Protein AF-A0A936XJF1-F1 (afdb_monomer_lite)

pLDDT: mean 80.7, std 14.15, range [42.16, 97.5]

Secondary structure (DSSP, 8-state):
--GGGSHHHHHHHHHHHTTS--HHHHHHHHHHHHH---HHHHHHHHHHHHHH--HHHHHHHHHHHHH---HHHHHHHHHHHHHHHHH----HHHHHHHHHHHHTT-TTTHHHHHHHTTPEEE-TTTHHHHHHHHHHTT--EEEEESSSSEEEEEEEEESSSS-EEEEEEEEEEEEEE-GGGGTSS-SEEEEEEEEE--TTT-TT----TTTTHHHHHHHIIIIIHHHHHHHHHHHHHHTT--HHHHHHTHHHHHHHHHS---HHHHHHHHHHHGGGGTT-TTHHHHHHHHHHHHHHSSS--TTHHHHHHHHHHT-

Sequence (315 aa):
MAAHKTPEIRWSATGVLANYVSPVLEEYFKGIIQSDADSIVIVNAIEGLGLNGTESSVELLMEVFKKSRDGQVRGTIIASLRSIYLRNALSEACRSKLFTFIGNSYPFFQGFWNDIKKAKPASKLNWPETAAGQLATNNLNLIFGHSDEIDFHIQIEKMNSHFIRYINVTAIYKTGNSPFSKYYTPGEFYLSENKLFDSLFDKTKQMRPDAYTAQITGLIDTTLIPKLTGRIEMWHALGTMPFSEFETNQATILQVLFGTDRDFVVAPMLTTGIDRLAGNPDKNKYIDFVIQKWENCKVESFKIKNYLAEQKINS

Foldseek 3Di:
DPPCVDVVCLLVVLLVLLLDADPVLLVVLLCCCVDPPDVSNVLSSLSSLLQNLDLVSLVSLLVSLVVDPDPSSVVSSLVSLVSSLFADPDDPVSNVVSCVSNVVVPCCPPVVVVLLVVAAEDEPVCQLVVQLVQLLVQWGWHWYDPDPFWIKTWTFDAPDSFATQKIKIKIWGPDDQDPCCVRGDDRTDMDMDMDGDDCVPCVPDRDGSSVCSVVSSCCCVVPGVVLSVLLVVLLLCLLADDVVNCVVCVQVSCCSNQVDPQLVRVLVNLLSSLVSNLNYPCSLVSLVVSVVSVVPPSRDCRCSVVSSVVSNVSD

Structure (mmCIF, N/CA/C/O backbone):
data_AF-A0A936XJF1-F1
#
_entry.id   AF-A0A936XJF1-F1
#
loop_
_atom_site.group_PDB
_atom_site.id
_atom_site.type_symbol
_atom_site.label_atom_id
_atom_site.label_alt_id
_atom_site.label_comp_id
_atom_site.label_asym_id
_atom_site.label_entity_id
_atom_site.label_seq_id
_atom_site.pdbx_PDB_ins_code
_atom_site.Cartn_x
_atom_site.Cartn_y
_atom_site.Cartn_z
_atom_site.occupancy
_atom_site.B_iso_or_equiv
_atom_site.auth_seq_id
_atom_site.auth_comp_id
_atom_site.auth_asym_id
_atom_site.auth_atom_id
_atom_site.pdbx_PDB_model_num
ATOM 1 N N . MET A 1 1 ? -28.770 37.103 -2.472 1.00 48.44 1 MET A N 1
ATOM 2 C CA . MET A 1 1 ? -27.660 36.482 -1.712 1.00 48.44 1 MET A CA 1
ATOM 3 C C . MET A 1 1 ? -26.479 36.342 -2.650 1.00 48.44 1 MET A C 1
ATOM 5 O O . MET A 1 1 ? -26.692 35.949 -3.786 1.00 48.44 1 MET A O 1
ATOM 9 N N . ALA A 1 2 ? -25.271 36.718 -2.233 1.00 49.62 2 ALA A N 1
ATOM 10 C CA . ALA A 1 2 ? -24.103 36.551 -3.092 1.00 49.62 2 ALA A CA 1
ATOM 11 C C . ALA A 1 2 ? -23.839 35.051 -3.329 1.00 49.62 2 ALA A C 1
ATOM 13 O O . ALA A 1 2 ? -23.865 34.280 -2.372 1.00 49.62 2 ALA A O 1
ATOM 14 N N . ALA A 1 3 ? -23.611 34.640 -4.581 1.00 49.09 3 ALA A N 1
ATOM 15 C CA . ALA A 1 3 ? -23.543 33.229 -4.991 1.00 49.09 3 ALA A CA 1
ATOM 16 C C . ALA A 1 3 ? -22.481 32.400 -4.233 1.00 49.09 3 ALA A C 1
ATOM 18 O O . ALA A 1 3 ? -22.652 31.201 -4.037 1.00 49.09 3 ALA A O 1
ATOM 19 N N . HIS A 1 4 ? -21.431 33.043 -3.712 1.00 55.28 4 HIS A N 1
ATOM 20 C CA . HIS A 1 4 ? -20.403 32.412 -2.875 1.00 55.28 4 HIS A CA 1
ATOM 21 C C . HIS A 1 4 ? -20.886 32.004 -1.468 1.00 55.28 4 HIS A C 1
ATOM 23 O O . HIS A 1 4 ? -20.125 31.402 -0.717 1.00 55.28 4 HIS A O 1
ATOM 29 N N . LYS A 1 5 ? -22.119 32.350 -1.071 1.00 58.44 5 LYS A N 1
ATOM 30 C CA . LYS A 1 5 ? -22.705 31.946 0.220 1.00 58.44 5 LYS A CA 1
ATOM 31 C C . LYS A 1 5 ? -23.462 30.616 0.160 1.00 58.44 5 LYS A C 1
ATOM 33 O O . LYS A 1 5 ? -23.836 30.110 1.212 1.00 58.44 5 LYS A O 1
ATOM 38 N N . THR A 1 6 ? -23.676 30.062 -1.032 1.00 74.06 6 THR A N 1
ATOM 39 C CA . THR A 1 6 ? -24.347 28.767 -1.223 1.00 74.06 6 THR A CA 1
ATOM 40 C C . THR A 1 6 ? -23.347 27.639 -0.934 1.00 74.06 6 THR A C 1
ATOM 42 O O . THR A 1 6 ? -22.301 27.617 -1.594 1.00 74.06 6 THR A O 1
ATOM 45 N N . PRO A 1 7 ? -23.606 26.746 0.042 1.00 76.94 7 PRO A N 1
ATOM 46 C CA . PRO A 1 7 ? -22.669 25.692 0.448 1.00 76.94 7 PRO A CA 1
ATOM 47 C C . PRO A 1 7 ? -22.126 24.873 -0.727 1.00 76.94 7 PRO A C 1
ATOM 49 O O . PRO A 1 7 ? -20.921 24.685 -0.841 1.00 76.94 7 PRO A O 1
ATOM 52 N N . GLU A 1 8 ? -22.978 24.519 -1.684 1.00 81.31 8 GLU A N 1
ATOM 53 C CA . GLU A 1 8 ? -22.653 23.679 -2.840 1.00 81.31 8 GLU A CA 1
ATOM 54 C C . GLU A 1 8 ? -21.633 24.338 -3.780 1.00 81.31 8 GLU A C 1
ATOM 56 O O . GLU A 1 8 ? -20.738 23.674 -4.314 1.00 81.31 8 GLU A O 1
ATOM 61 N N . ILE A 1 9 ? -21.734 25.662 -3.957 1.00 83.75 9 ILE A N 1
ATOM 62 C CA . ILE A 1 9 ? -20.767 26.437 -4.744 1.00 83.75 9 ILE A CA 1
ATOM 63 C C . ILE A 1 9 ? -19.431 26.485 -4.005 1.00 83.75 9 ILE A C 1
ATOM 65 O O . ILE A 1 9 ? -18.387 26.338 -4.640 1.00 83.75 9 ILE A O 1
ATOM 69 N N . ARG A 1 10 ? -19.441 26.635 -2.672 1.00 85.44 10 ARG A N 1
ATOM 70 C CA . ARG A 1 10 ? -18.203 26.616 -1.882 1.00 85.44 10 ARG A CA 1
ATOM 71 C C . ARG A 1 10 ? -17.540 25.246 -1.917 1.00 85.44 10 ARG A C 1
ATOM 73 O O . ARG A 1 10 ? -16.335 25.203 -2.144 1.00 85.44 10 ARG A O 1
ATOM 80 N N . TRP A 1 11 ? -18.303 24.160 -1.763 1.00 88.06 11 TRP A N 1
ATOM 81 C CA . TRP A 1 11 ? -17.809 22.780 -1.860 1.00 88.06 11 TRP A CA 1
ATOM 82 C C . TRP A 1 11 ? -17.145 22.537 -3.207 1.00 88.06 11 TRP A C 1
ATOM 84 O O . TRP A 1 11 ? -15.999 22.102 -3.265 1.00 88.06 11 TRP A O 1
ATOM 94 N N . SER A 1 12 ? -17.844 22.886 -4.289 1.00 84.56 12 SER A N 1
ATOM 95 C CA . SER A 1 12 ? -17.352 22.675 -5.650 1.00 84.56 12 SER A CA 1
ATOM 96 C C . SER A 1 12 ? -16.110 23.517 -5.929 1.00 84.56 12 SER A C 1
ATOM 98 O O . SER A 1 12 ? -15.119 23.001 -6.439 1.00 84.56 12 SER A O 1
ATOM 100 N N . ALA A 1 13 ? -16.126 24.800 -5.559 1.00 87.25 13 ALA A N 1
ATOM 101 C CA . ALA A 1 13 ? -14.994 25.692 -5.775 1.00 87.25 13 ALA A CA 1
ATOM 102 C C . ALA A 1 13 ? -13.755 25.235 -4.992 1.00 87.25 13 ALA A C 1
ATOM 104 O O . ALA A 1 13 ? -12.686 25.100 -5.583 1.00 87.25 13 ALA A O 1
ATOM 105 N N . THR A 1 14 ? -13.888 24.934 -3.695 1.00 88.81 14 THR A N 1
ATOM 106 C CA . THR A 1 14 ? -12.752 24.415 -2.911 1.00 88.81 14 THR A CA 1
ATOM 107 C C . THR A 1 14 ? -12.272 23.064 -3.410 1.00 88.81 14 THR A C 1
ATOM 109 O O . THR A 1 14 ? -11.066 22.875 -3.508 1.00 88.81 14 THR A O 1
ATOM 112 N N . GLY A 1 15 ? -13.181 22.157 -3.773 1.00 85.31 15 GLY A N 1
ATOM 113 C CA . GLY A 1 15 ? -12.820 20.846 -4.308 1.00 85.31 15 GLY A CA 1
ATOM 114 C C . GLY A 1 15 ? -12.046 20.945 -5.621 1.00 85.31 15 GLY A C 1
ATOM 115 O O . GLY A 1 15 ? -11.064 20.237 -5.809 1.00 85.31 15 GLY A O 1
ATOM 116 N N . VAL A 1 16 ? -12.421 21.867 -6.516 1.00 84.31 16 VAL A N 1
ATOM 117 C CA . VAL A 1 16 ? -11.661 22.123 -7.749 1.00 84.31 16 VAL A CA 1
ATOM 118 C C . VAL A 1 16 ? -10.285 22.699 -7.425 1.00 84.31 16 VAL A C 1
ATOM 120 O O . VAL A 1 16 ? -9.289 22.190 -7.939 1.00 84.31 16 VAL A O 1
ATOM 123 N N . LEU A 1 17 ? -10.221 23.721 -6.564 1.00 87.88 17 LEU A N 1
ATOM 124 C CA . LEU A 1 17 ? -8.968 24.379 -6.187 1.00 87.88 17 LEU A CA 1
ATOM 125 C C . LEU A 1 17 ? -7.992 23.425 -5.487 1.00 87.88 17 LEU A C 1
ATOM 127 O O . LEU A 1 17 ? -6.789 23.541 -5.702 1.00 87.88 17 LEU A O 1
ATOM 131 N N . ALA A 1 18 ? -8.490 22.473 -4.695 1.00 85.62 18 ALA A N 1
ATOM 132 C CA . ALA A 1 18 ? -7.682 21.491 -3.971 1.00 85.62 18 ALA A CA 1
ATOM 133 C C . ALA A 1 18 ? -6.839 20.579 -4.882 1.00 85.62 18 ALA A C 1
ATOM 135 O O . ALA A 1 18 ? -5.919 19.928 -4.400 1.00 85.62 18 ALA A O 1
ATOM 136 N N . ASN A 1 19 ? -7.108 20.560 -6.193 1.00 79.56 19 ASN A N 1
ATOM 137 C CA . ASN A 1 19 ? -6.335 19.795 -7.176 1.00 79.56 19 ASN A CA 1
ATOM 138 C C . ASN A 1 19 ? -5.113 20.548 -7.732 1.00 79.56 19 ASN A C 1
ATOM 140 O O . ASN A 1 19 ? -4.463 20.045 -8.647 1.00 79.56 19 ASN A O 1
ATOM 144 N N . TYR A 1 20 ? -4.814 21.750 -7.234 1.00 77.88 20 TYR A N 1
ATOM 145 C CA . TYR A 1 20 ? -3.723 22.581 -7.739 1.00 77.88 20 TYR A CA 1
ATOM 146 C C . TYR A 1 20 ? -2.704 22.906 -6.649 1.00 77.88 20 TYR A C 1
ATOM 148 O O . TYR A 1 20 ? -3.067 23.294 -5.539 1.00 77.88 20 TYR A O 1
ATOM 156 N N . VAL A 1 21 ? -1.422 22.831 -7.011 1.00 76.12 21 VAL A N 1
ATOM 157 C CA . VAL A 1 21 ? -0.311 23.258 -6.155 1.00 76.12 21 VAL A CA 1
ATOM 158 C C . VAL A 1 21 ? -0.027 24.737 -6.373 1.00 76.12 21 VAL A C 1
ATOM 160 O O . VAL A 1 21 ? 0.291 25.164 -7.484 1.00 76.12 21 VAL A O 1
ATOM 163 N N . SER A 1 22 ? -0.137 25.541 -5.317 1.00 77.69 22 SER A N 1
ATOM 164 C CA . SER A 1 22 ? 0.184 26.971 -5.372 1.00 77.69 22 SER A CA 1
ATOM 165 C C . SER A 1 22 ? 0.383 27.553 -3.970 1.00 77.69 22 SER A C 1
ATOM 167 O O . SER A 1 22 ? -0.479 27.342 -3.113 1.00 77.69 22 SER A O 1
ATOM 169 N N . PRO A 1 23 ? 1.432 28.370 -3.737 1.00 80.25 23 PRO A N 1
ATOM 170 C CA . PRO A 1 23 ? 1.618 29.080 -2.468 1.00 80.25 23 PRO A CA 1
ATOM 171 C C . PRO A 1 23 ? 0.434 29.986 -2.101 1.00 80.25 23 PRO A C 1
ATOM 173 O O . PRO A 1 23 ? 0.094 30.131 -0.932 1.00 80.25 23 PRO A O 1
ATOM 176 N N . VAL A 1 24 ? -0.236 30.570 -3.102 1.00 87.31 24 VAL A N 1
ATOM 177 C CA . VAL A 1 24 ? -1.425 31.411 -2.883 1.00 87.31 24 VAL A CA 1
ATOM 178 C C . VAL A 1 24 ? -2.605 30.564 -2.405 1.00 87.31 24 VAL A C 1
ATOM 180 O O . VAL A 1 24 ? -3.349 30.976 -1.516 1.00 87.31 24 VAL A O 1
ATOM 183 N N . LEU A 1 25 ? -2.764 29.367 -2.977 1.00 89.12 25 LEU A N 1
ATOM 184 C CA . LEU A 1 25 ? -3.797 28.427 -2.549 1.00 89.12 25 LEU A CA 1
ATOM 185 C C . LEU A 1 25 ? -3.488 27.831 -1.178 1.00 89.12 25 LEU A C 1
ATOM 187 O O . LEU A 1 25 ? -4.413 27.575 -0.418 1.00 89.12 25 LEU A O 1
ATOM 191 N N . GLU A 1 26 ? -2.212 27.665 -0.828 1.00 89.62 26 GLU A N 1
ATOM 192 C CA . GLU A 1 26 ? -1.817 27.218 0.505 1.00 89.62 26 GLU A CA 1
ATOM 193 C C . GLU A 1 26 ? -2.365 28.146 1.590 1.00 89.62 26 GLU A C 1
ATOM 195 O O . GLU A 1 26 ? -3.115 27.697 2.453 1.00 89.62 26 GLU A O 1
ATOM 200 N N . GLU A 1 27 ? -2.071 29.444 1.511 1.00 91.50 27 GLU A N 1
ATOM 201 C CA . GLU A 1 27 ? -2.568 30.425 2.484 1.00 91.50 27 GLU A CA 1
ATOM 202 C C . GLU A 1 27 ? -4.100 30.508 2.495 1.00 91.50 27 GLU A C 1
ATOM 204 O O . GLU A 1 27 ? -4.719 30.589 3.559 1.00 91.50 27 GLU A O 1
ATOM 209 N N . TYR A 1 28 ? -4.730 30.398 1.323 1.00 93.00 28 TYR A N 1
ATOM 210 C CA . TYR A 1 28 ? -6.185 30.312 1.215 1.00 93.00 28 TYR A CA 1
ATOM 211 C C . TYR A 1 28 ? -6.754 29.102 1.976 1.00 93.00 28 TYR A C 1
ATOM 213 O O . TYR A 1 28 ? -7.679 29.256 2.778 1.00 93.00 28 TYR A O 1
ATOM 221 N N . PHE A 1 29 ? -6.183 27.909 1.791 1.00 95.38 29 PHE A N 1
ATOM 222 C CA . PHE A 1 29 ? -6.628 26.702 2.488 1.00 95.38 29 PHE A CA 1
ATOM 223 C C . PHE A 1 29 ? -6.360 26.761 3.994 1.00 95.38 29 PHE A C 1
ATOM 225 O O . PHE A 1 29 ? -7.218 26.335 4.771 1.00 95.38 29 PHE A O 1
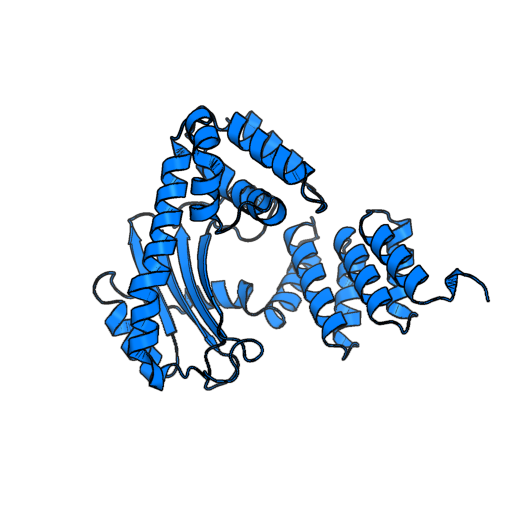ATOM 232 N N . LYS A 1 30 ? -5.228 27.336 4.430 1.00 94.38 30 LYS A N 1
ATOM 233 C CA . LYS A 1 30 ? -4.962 27.585 5.860 1.00 94.38 30 LYS A CA 1
ATOM 234 C C . LYS A 1 30 ? -6.072 28.437 6.476 1.00 94.38 30 LYS A C 1
ATOM 236 O O . LYS A 1 30 ? -6.611 28.073 7.522 1.00 94.38 30 LYS A O 1
ATOM 241 N N . GLY A 1 31 ? -6.461 29.512 5.787 1.00 92.56 31 GLY A N 1
ATOM 242 C CA . GLY A 1 31 ? -7.562 30.379 6.204 1.00 92.56 31 GLY A CA 1
ATOM 243 C C . GLY A 1 31 ? -8.894 29.634 6.318 1.00 92.56 31 GLY A C 1
ATOM 244 O O . GLY A 1 31 ? -9.592 29.782 7.322 1.00 92.56 31 GLY A O 1
ATOM 245 N N . ILE A 1 32 ? -9.228 28.786 5.341 1.00 94.31 32 ILE A N 1
ATOM 246 C CA . ILE A 1 32 ? -10.456 27.975 5.373 1.00 94.31 32 ILE A CA 1
ATOM 247 C C . ILE A 1 32 ? -10.488 27.053 6.586 1.00 94.31 32 ILE A C 1
ATOM 249 O O . ILE A 1 32 ? -11.468 27.052 7.323 1.00 94.31 32 ILE A O 1
ATOM 253 N N . ILE A 1 33 ? -9.421 26.290 6.820 1.00 93.88 33 ILE A N 1
ATOM 254 C CA . ILE A 1 33 ? -9.390 25.290 7.897 1.00 93.88 33 ILE A CA 1
ATOM 255 C C . ILE A 1 33 ? -9.563 25.941 9.276 1.00 93.88 33 ILE A C 1
ATOM 257 O O . ILE A 1 33 ? -10.104 25.323 10.191 1.00 93.88 33 ILE A O 1
ATOM 261 N N . GLN A 1 34 ? -9.107 27.184 9.432 1.00 90.12 34 GLN A N 1
ATOM 262 C CA . GLN A 1 34 ? -9.194 27.920 10.691 1.00 90.12 34 GLN A CA 1
ATOM 263 C C . GLN A 1 34 ? -10.533 28.641 10.902 1.00 90.12 34 GLN A C 1
ATOM 265 O O . GLN A 1 34 ? -10.864 28.935 12.051 1.00 90.12 34 GLN A O 1
ATOM 270 N N . SER A 1 35 ? -11.274 28.966 9.836 1.00 89.31 35 SER A N 1
ATOM 271 C CA . SER A 1 35 ? -12.411 29.901 9.910 1.00 89.31 35 SER A CA 1
ATOM 272 C C . SER A 1 35 ? -13.736 29.383 9.351 1.00 89.31 35 SER A C 1
ATOM 274 O O . SER A 1 35 ? -14.784 29.911 9.731 1.00 89.31 35 SER A O 1
ATOM 276 N N . ASP A 1 36 ? -13.726 28.376 8.475 1.00 89.75 36 ASP A N 1
ATOM 277 C CA . ASP A 1 36 ? -14.959 27.791 7.952 1.00 89.75 36 ASP A CA 1
ATOM 278 C C . ASP A 1 36 ? -15.576 26.839 8.995 1.00 89.75 36 ASP A C 1
ATOM 280 O O . ASP A 1 36 ? -14.883 26.241 9.818 1.00 89.75 36 ASP A O 1
ATOM 284 N N . ALA A 1 37 ? -16.902 26.731 8.985 1.00 86.94 37 ALA A N 1
ATOM 285 C CA . ALA A 1 37 ? -17.669 25.845 9.861 1.00 86.94 37 ALA A CA 1
ATOM 286 C C . ALA A 1 37 ? -18.174 24.593 9.126 1.00 86.94 37 ALA A C 1
ATOM 288 O O . ALA A 1 37 ? -18.666 23.658 9.758 1.00 86.94 37 ALA A O 1
ATOM 289 N N . ASP A 1 38 ? -18.090 24.583 7.796 1.00 88.88 38 ASP A N 1
ATOM 290 C CA . ASP A 1 38 ? -18.553 23.500 6.944 1.00 88.88 38 ASP A CA 1
ATOM 291 C C . ASP A 1 38 ? -17.458 22.442 6.778 1.00 88.88 38 ASP A C 1
ATOM 293 O O . ASP A 1 38 ? -16.398 22.690 6.195 1.00 88.88 38 ASP A O 1
ATOM 297 N N . SER A 1 39 ? -17.729 21.239 7.282 1.00 86.19 39 SER A N 1
ATOM 298 C CA . SER A 1 39 ? -16.767 20.141 7.281 1.00 86.19 39 SER A CA 1
ATOM 299 C C . SER A 1 39 ? -16.343 19.710 5.877 1.00 86.19 39 SER A C 1
ATOM 301 O O . SER A 1 39 ? -15.196 19.302 5.715 1.00 86.19 39 SER A O 1
ATOM 303 N N . ILE A 1 40 ? -17.193 19.846 4.852 1.00 88.06 40 ILE A N 1
ATOM 304 C CA . ILE A 1 40 ? -16.844 19.486 3.469 1.00 88.06 40 ILE A CA 1
ATOM 305 C C . ILE A 1 40 ? -15.831 20.484 2.906 1.00 88.06 40 ILE A C 1
ATOM 307 O O . ILE A 1 40 ? -14.828 20.084 2.317 1.00 88.06 40 ILE A O 1
ATOM 311 N N . VAL A 1 41 ? -16.048 21.783 3.134 1.00 91.62 41 VAL A N 1
ATOM 312 C CA . VAL A 1 41 ? -15.103 22.833 2.708 1.00 91.62 41 VAL A CA 1
ATOM 313 C C . VAL A 1 41 ? -13.753 22.654 3.411 1.00 91.62 41 VAL A C 1
ATOM 315 O O . VAL A 1 41 ? -12.702 22.736 2.772 1.00 91.62 41 VAL A O 1
ATOM 318 N N . ILE A 1 42 ? -13.779 22.356 4.715 1.00 93.44 42 ILE A N 1
ATOM 319 C CA . ILE A 1 42 ? -12.576 22.092 5.517 1.00 93.44 42 ILE A CA 1
ATOM 320 C C . ILE A 1 42 ? -11.833 20.854 4.998 1.00 93.44 42 ILE A C 1
ATOM 322 O O . ILE A 1 42 ? -10.614 20.902 4.845 1.00 93.44 42 ILE A O 1
ATOM 326 N N . VAL A 1 43 ? -12.545 19.762 4.699 1.00 91.31 43 VAL A N 1
ATOM 327 C CA . VAL A 1 43 ? -11.967 18.526 4.140 1.00 91.31 43 VAL A CA 1
ATOM 328 C C . VAL A 1 43 ? -11.279 18.801 2.805 1.00 91.31 43 VAL A C 1
ATOM 330 O O . VAL A 1 43 ? -10.107 18.458 2.662 1.00 91.31 43 VAL A O 1
ATOM 333 N N . ASN A 1 44 ? -11.932 19.510 1.883 1.00 92.12 44 ASN A N 1
ATOM 334 C CA . ASN A 1 44 ? -11.325 19.875 0.599 1.00 92.12 44 ASN A CA 1
ATOM 335 C C . ASN A 1 44 ? -10.064 20.737 0.788 1.00 92.12 44 ASN A C 1
ATOM 337 O O . ASN A 1 44 ? -9.051 20.530 0.123 1.00 92.12 44 ASN A O 1
ATOM 341 N N . ALA A 1 45 ? -10.083 21.687 1.727 1.00 94.06 45 ALA A N 1
ATOM 342 C CA . ALA A 1 45 ? -8.904 22.495 2.036 1.00 94.06 45 ALA A CA 1
ATOM 343 C C . ALA A 1 45 ? -7.760 21.667 2.652 1.00 94.06 45 ALA A C 1
ATOM 345 O O . ALA A 1 45 ? -6.593 21.909 2.346 1.00 94.06 45 ALA A O 1
ATOM 346 N N . ILE A 1 46 ? -8.068 20.660 3.477 1.00 94.88 46 ILE A N 1
ATOM 347 C CA . ILE A 1 46 ? -7.081 19.706 4.014 1.00 94.88 46 ILE A CA 1
ATOM 348 C C . ILE A 1 46 ? -6.468 18.854 2.902 1.00 94.88 46 ILE A C 1
ATOM 350 O O . ILE A 1 46 ? -5.274 18.552 2.955 1.00 94.88 46 ILE A O 1
ATOM 354 N N . GLU A 1 47 ? -7.255 18.451 1.909 1.00 88.56 47 GLU A N 1
ATOM 355 C CA . GLU A 1 47 ? -6.750 17.747 0.728 1.00 88.56 47 GLU A CA 1
ATOM 356 C C . GLU A 1 47 ? -5.828 18.655 -0.095 1.00 88.56 47 GLU A C 1
ATOM 358 O O . GLU A 1 47 ? -4.727 18.232 -0.446 1.00 88.56 47 GLU A O 1
ATOM 363 N N . GLY A 1 48 ? -6.207 19.923 -0.291 1.00 88.44 48 GLY A N 1
ATOM 364 C CA . GLY A 1 48 ? -5.383 20.929 -0.967 1.00 88.44 48 GLY A CA 1
ATOM 365 C C . GLY A 1 48 ? -4.061 21.232 -0.248 1.00 88.44 48 GLY A C 1
ATOM 366 O O . GLY A 1 48 ? -3.001 21.243 -0.874 1.00 88.44 48 GLY A O 1
ATOM 367 N N . LEU A 1 49 ? -4.073 21.398 1.082 1.00 90.31 49 LEU A N 1
ATOM 368 C CA . LEU A 1 49 ? -2.835 21.486 1.878 1.00 90.31 49 LEU A CA 1
ATOM 369 C C . LEU A 1 49 ? -2.031 20.191 1.831 1.00 90.31 49 LEU A C 1
ATOM 371 O O . LEU A 1 49 ? -0.802 20.220 1.771 1.00 90.31 49 LEU A O 1
ATOM 375 N N . GLY A 1 50 ? -2.730 19.057 1.849 1.00 86.25 50 GLY A N 1
ATOM 376 C CA . GLY A 1 50 ? -2.162 17.746 1.594 1.00 86.25 50 GLY A CA 1
ATOM 377 C C . GLY A 1 50 ? -1.366 17.747 0.298 1.00 86.25 50 GLY A C 1
ATOM 378 O O . GLY A 1 50 ? -0.232 17.282 0.292 1.00 86.25 50 GLY A O 1
ATOM 379 N N . LEU A 1 51 ? -1.938 18.265 -0.785 1.00 79.06 51 LEU A N 1
ATOM 380 C CA . LEU A 1 51 ? -1.309 18.329 -2.099 1.00 79.06 51 LEU A CA 1
ATOM 381 C C . LEU A 1 51 ? -0.076 19.247 -2.112 1.00 79.06 51 LEU A C 1
ATOM 383 O O . LEU A 1 51 ? 0.982 18.805 -2.547 1.00 79.06 51 LEU A O 1
ATOM 387 N N . ASN A 1 52 ? -0.168 20.459 -1.553 1.00 81.00 52 ASN A N 1
ATOM 388 C CA . ASN A 1 52 ? 0.985 21.367 -1.432 1.00 81.00 52 ASN A CA 1
ATOM 389 C C . ASN A 1 52 ? 2.129 20.746 -0.607 1.00 81.00 52 ASN A C 1
ATOM 391 O O . ASN A 1 52 ? 3.303 20.836 -0.970 1.00 81.00 52 ASN A O 1
ATOM 395 N N . GLY A 1 53 ? 1.786 20.115 0.520 1.00 77.06 53 GLY A N 1
ATOM 396 C CA . GLY A 1 53 ? 2.687 19.298 1.333 1.00 77.06 53 GLY A CA 1
ATOM 397 C C . GLY A 1 53 ? 3.925 20.007 1.889 1.00 77.06 53 GLY A C 1
ATOM 398 O O . GLY A 1 53 ? 4.953 19.375 2.142 1.00 77.06 53 GLY A O 1
ATOM 399 N N . THR A 1 54 ? 3.853 21.319 2.089 1.00 85.94 54 THR A N 1
ATOM 400 C CA . THR A 1 54 ? 4.922 22.083 2.741 1.00 85.94 54 THR A CA 1
ATOM 401 C C . THR A 1 54 ? 5.055 21.701 4.217 1.00 85.94 54 THR A C 1
ATOM 403 O O . THR A 1 54 ? 4.114 21.196 4.834 1.00 85.94 54 THR A O 1
ATOM 406 N N . GLU A 1 55 ? 6.208 21.982 4.831 1.00 89.38 55 GLU A N 1
ATOM 407 C CA . GLU A 1 55 ? 6.374 21.775 6.279 1.00 89.38 55 GLU A CA 1
ATOM 408 C C . GLU A 1 55 ? 5.364 22.599 7.089 1.00 89.38 55 GLU A C 1
ATOM 410 O O . GLU A 1 55 ? 4.820 22.113 8.077 1.00 89.38 55 GLU A O 1
ATOM 415 N N . SER A 1 56 ? 5.033 23.804 6.615 1.00 89.12 56 SER A N 1
ATOM 416 C CA . SER A 1 56 ? 3.988 24.638 7.215 1.00 89.12 56 SER A CA 1
ATOM 417 C C . SER A 1 56 ? 2.610 23.967 7.152 1.00 89.12 56 SER A C 1
ATOM 419 O O . SER A 1 56 ? 1.867 23.988 8.135 1.00 89.12 56 SER A O 1
ATOM 421 N N . SER A 1 57 ? 2.284 23.310 6.032 1.00 90.19 57 SER A N 1
ATOM 422 C CA . SER A 1 57 ? 1.058 22.513 5.904 1.00 90.19 57 SER A CA 1
ATOM 423 C C . SER A 1 57 ? 1.046 21.352 6.899 1.00 90.19 57 SER A C 1
ATOM 425 O O . SER A 1 57 ? 0.035 21.121 7.558 1.00 90.19 57 SER A O 1
ATOM 427 N N . VAL A 1 58 ? 2.172 20.650 7.067 1.00 91.12 58 VAL A N 1
ATOM 428 C CA . VAL A 1 58 ? 2.304 19.556 8.045 1.00 91.12 58 VAL A CA 1
ATOM 429 C C . VAL A 1 58 ? 2.028 20.043 9.467 1.00 91.12 58 VAL A C 1
ATOM 431 O O . VAL A 1 58 ? 1.224 19.435 10.178 1.00 91.12 58 VAL A O 1
ATOM 434 N N . GLU A 1 59 ? 2.664 21.139 9.879 1.00 92.31 59 GLU A N 1
ATOM 435 C CA . GLU A 1 59 ? 2.516 21.684 11.231 1.00 92.31 59 GLU A CA 1
ATOM 436 C C . GLU A 1 59 ? 1.072 22.099 11.524 1.00 92.31 59 GLU A C 1
ATOM 438 O O . GLU A 1 59 ? 0.515 21.686 12.549 1.00 92.31 59 GLU A O 1
ATOM 443 N N . LEU A 1 60 ? 0.431 22.818 10.594 1.00 94.25 60 LEU A N 1
ATOM 444 C CA . LEU A 1 60 ? -0.967 23.215 10.743 1.00 94.25 60 LEU A CA 1
ATOM 445 C C . LEU A 1 60 ? -1.893 21.997 10.826 1.00 94.25 60 LEU A C 1
ATOM 447 O O . LEU A 1 60 ? -2.736 21.920 11.717 1.00 94.25 60 LEU A O 1
ATOM 451 N N . LEU A 1 61 ? -1.742 21.025 9.923 1.00 94.06 61 LEU A N 1
ATOM 452 C CA . LEU A 1 61 ? -2.584 19.828 9.907 1.00 94.06 61 LEU A CA 1
ATOM 453 C C . LEU A 1 61 ? -2.454 19.029 11.218 1.00 94.06 61 LEU A C 1
ATOM 455 O O . LEU A 1 61 ? -3.461 18.592 11.782 1.00 94.06 61 LEU A O 1
ATOM 459 N N . MET A 1 62 ? -1.239 18.896 11.760 1.00 93.00 62 MET A N 1
ATOM 460 C CA . MET A 1 62 ? -1.008 18.259 13.063 1.00 93.00 62 MET A CA 1
ATOM 461 C C . MET A 1 62 ? -1.676 19.022 14.218 1.00 93.00 62 MET A C 1
ATOM 463 O O . MET A 1 62 ? -2.199 18.400 15.148 1.00 93.00 62 MET A O 1
ATOM 467 N N . GLU A 1 63 ? -1.671 20.355 14.183 1.00 93.81 63 GLU A N 1
ATOM 468 C CA . GLU A 1 63 ? -2.359 21.194 15.167 1.00 93.81 63 GLU A CA 1
ATOM 469 C C . GLU A 1 63 ? -3.885 21.033 15.083 1.00 93.81 63 GLU A C 1
ATOM 471 O O . GLU A 1 63 ? -4.547 20.790 16.098 1.00 93.81 63 GLU A O 1
ATOM 476 N N . VAL A 1 64 ? -4.441 21.102 13.872 1.00 92.62 64 VAL A N 1
ATOM 477 C CA . VAL A 1 64 ? -5.882 20.978 13.611 1.00 92.62 64 VAL A CA 1
ATOM 478 C C . VAL A 1 64 ? -6.391 19.608 14.048 1.00 92.62 64 VAL A C 1
ATOM 480 O O . VAL A 1 64 ? -7.431 19.518 14.700 1.00 92.62 64 VAL A O 1
ATOM 483 N N . PHE A 1 65 ? -5.638 18.537 13.796 1.00 91.12 65 PHE A N 1
ATOM 484 C CA . PHE A 1 65 ? -6.001 17.196 14.256 1.00 91.12 65 PHE A CA 1
ATOM 485 C C . PHE A 1 65 ? -6.098 17.092 15.783 1.00 91.12 65 PHE A C 1
ATOM 487 O O . PHE A 1 65 ? -6.949 16.366 16.295 1.00 91.12 65 PHE A O 1
ATOM 494 N N . LYS A 1 66 ? -5.260 17.808 16.543 1.00 88.62 66 LYS A N 1
ATOM 495 C CA . LYS A 1 66 ? -5.336 17.805 18.017 1.00 88.62 66 LYS A CA 1
ATOM 496 C C . LYS A 1 66 ? -6.584 18.527 18.533 1.00 88.62 66 LYS A C 1
ATOM 498 O O . LYS A 1 66 ? -7.100 18.155 19.583 1.00 88.62 66 LYS A O 1
ATOM 503 N N . LYS A 1 67 ? -7.057 19.543 17.806 1.00 91.12 67 LYS A N 1
ATOM 504 C CA . LYS A 1 67 ? -8.206 20.381 18.188 1.00 91.12 67 LYS A CA 1
ATOM 505 C C . LYS A 1 67 ? -9.544 19.820 17.700 1.00 91.12 67 LYS A C 1
ATOM 507 O O . LYS A 1 67 ? -10.550 19.945 18.394 1.00 91.12 67 LYS A O 1
ATOM 512 N N . SER A 1 68 ? -9.562 19.198 16.523 1.00 86.00 68 SER A N 1
ATOM 513 C CA . SER A 1 68 ? -10.786 18.693 15.904 1.00 86.00 68 SER A CA 1
ATOM 514 C C . SER A 1 68 ? -11.285 17.417 16.582 1.00 86.00 68 SER A C 1
ATOM 516 O O . SER A 1 68 ? -10.516 16.493 16.860 1.00 86.00 68 SER A O 1
ATOM 518 N N . ARG A 1 69 ? -12.601 17.346 16.804 1.00 85.31 69 ARG A N 1
ATOM 519 C CA . ARG A 1 69 ? -13.318 16.132 17.235 1.00 85.31 69 ARG A CA 1
ATOM 520 C C . ARG A 1 69 ? -14.106 15.475 16.100 1.00 85.31 69 ARG A C 1
ATOM 522 O O . ARG A 1 69 ? -14.673 14.408 16.305 1.00 85.31 69 ARG A O 1
ATOM 529 N N . ASP A 1 70 ? -14.127 16.092 14.922 1.00 81.44 70 ASP A N 1
ATOM 530 C CA . ASP A 1 70 ? -14.823 15.573 13.750 1.00 81.44 70 ASP A CA 1
ATOM 531 C C . ASP A 1 70 ? -14.024 14.409 13.140 1.00 81.44 70 ASP A C 1
ATOM 533 O O . ASP A 1 70 ? -12.851 14.551 12.781 1.00 81.44 70 ASP A O 1
ATOM 537 N N . GLY A 1 71 ? -14.652 13.234 13.052 1.00 72.56 71 GLY A N 1
ATOM 538 C CA . GLY A 1 71 ? -14.009 12.017 12.559 1.00 72.56 71 GLY A CA 1
ATOM 539 C C . GLY A 1 71 ? -13.607 12.080 11.084 1.00 72.56 71 GLY A C 1
ATOM 540 O O . GLY A 1 71 ? -12.555 11.548 10.727 1.00 72.56 71 GLY A O 1
ATOM 541 N N . GLN A 1 72 ? -14.390 12.757 10.241 1.00 77.00 72 GLN A N 1
ATOM 542 C CA . GLN A 1 72 ? -14.109 12.908 8.813 1.00 77.00 72 GLN A CA 1
ATOM 543 C C . GLN A 1 72 ? -12.920 13.846 8.599 1.00 77.00 72 GLN A C 1
ATOM 545 O O . GLN A 1 72 ? -11.979 13.503 7.879 1.00 77.00 72 GLN A O 1
ATOM 550 N N . VAL A 1 73 ? -12.910 14.987 9.292 1.00 84.25 73 VAL A N 1
ATOM 551 C CA . VAL A 1 73 ? -11.786 15.936 9.274 1.00 84.25 73 VAL A CA 1
ATOM 552 C C . VAL A 1 73 ? -10.509 15.248 9.754 1.00 84.25 73 VAL A C 1
ATOM 554 O O . VAL A 1 73 ? -9.487 15.279 9.072 1.00 84.25 73 VAL A O 1
ATOM 557 N N . ARG A 1 74 ? -10.564 14.555 10.898 1.00 85.31 74 ARG A N 1
ATOM 558 C CA . ARG A 1 74 ? -9.410 13.828 11.449 1.00 85.31 74 ARG A CA 1
ATOM 559 C C . ARG A 1 74 ? -8.906 12.738 10.501 1.00 85.31 74 ARG A C 1
ATOM 561 O O . ARG A 1 74 ? -7.697 12.628 10.314 1.00 85.31 74 ARG A O 1
ATOM 568 N N . GLY A 1 75 ? -9.805 11.955 9.904 1.00 72.12 75 GLY A N 1
ATOM 569 C CA . GLY A 1 75 ? -9.453 10.915 8.934 1.00 72.12 75 GLY A CA 1
ATOM 570 C C . GLY A 1 75 ? -8.762 11.486 7.695 1.00 72.12 75 GLY A C 1
ATOM 571 O O . GLY A 1 75 ? -7.712 10.983 7.292 1.00 72.12 75 GLY A O 1
ATOM 572 N N . THR A 1 76 ? -9.293 12.587 7.160 1.00 81.88 76 THR A N 1
ATOM 573 C CA . THR A 1 76 ? -8.719 13.295 6.005 1.00 81.88 76 THR A CA 1
ATOM 574 C C . THR A 1 76 ? -7.338 13.855 6.337 1.00 81.88 76 THR A C 1
ATOM 576 O O . THR A 1 76 ? -6.406 13.673 5.563 1.00 81.88 76 THR A O 1
ATOM 579 N N . ILE A 1 77 ? -7.152 14.445 7.523 1.00 86.00 77 ILE A N 1
ATOM 580 C CA . ILE A 1 77 ? -5.836 14.934 7.960 1.00 86.00 77 ILE A CA 1
ATOM 581 C C . ILE A 1 77 ? -4.812 13.801 7.995 1.00 86.00 77 ILE A C 1
ATOM 583 O O . ILE A 1 77 ? -3.710 13.970 7.483 1.00 86.00 77 ILE A O 1
ATOM 587 N N . ILE A 1 78 ? -5.156 12.644 8.567 1.00 79.31 78 ILE A N 1
ATOM 588 C CA . ILE A 1 78 ? -4.236 11.499 8.601 1.00 79.31 78 ILE A CA 1
ATOM 589 C C . ILE A 1 78 ? -3.903 11.020 7.188 1.00 79.31 78 ILE A C 1
ATOM 591 O O . ILE A 1 78 ? -2.736 10.744 6.911 1.00 79.31 78 ILE A O 1
ATOM 595 N N . ALA A 1 79 ? -4.887 10.968 6.288 1.00 72.81 79 ALA A N 1
ATOM 596 C CA . ALA A 1 79 ? -4.655 10.620 4.891 1.00 72.81 79 ALA A CA 1
ATOM 597 C C . ALA A 1 79 ? -3.723 11.630 4.195 1.00 72.81 79 ALA A C 1
ATOM 599 O O . ALA A 1 79 ? -2.731 11.215 3.593 1.00 72.81 79 ALA A O 1
ATOM 600 N N . SER A 1 80 ? -3.977 12.934 4.340 1.00 82.81 80 SER A N 1
ATOM 601 C CA . SER A 1 80 ? -3.146 14.010 3.786 1.00 82.81 80 SER A CA 1
ATOM 602 C C . SER A 1 80 ? -1.731 13.984 4.352 1.00 82.81 80 SER A C 1
ATOM 604 O O . SER A 1 80 ? -0.776 13.964 3.585 1.00 82.81 80 SER A O 1
ATOM 606 N N . LEU A 1 81 ? -1.569 13.903 5.675 1.00 84.19 81 LEU A N 1
ATOM 607 C CA . LEU A 1 81 ? -0.269 13.828 6.348 1.00 84.19 81 LEU A CA 1
ATOM 608 C C . LEU A 1 81 ? 0.525 12.586 5.938 1.00 84.19 81 LEU A C 1
ATOM 610 O O . LEU A 1 81 ? 1.716 12.691 5.657 1.00 84.19 81 LEU A O 1
ATOM 614 N N . ARG A 1 82 ? -0.128 11.420 5.845 1.00 74.44 82 ARG A N 1
ATOM 615 C CA . ARG A 1 82 ? 0.476 10.206 5.280 1.00 74.44 82 ARG A CA 1
ATOM 616 C C . ARG A 1 82 ? 0.942 10.458 3.860 1.00 74.44 82 ARG A C 1
ATOM 618 O O . ARG A 1 82 ? 2.070 10.133 3.519 1.00 74.44 82 ARG A O 1
ATOM 625 N N . SER A 1 83 ? 0.088 11.049 3.044 1.00 71.69 83 SER A N 1
ATOM 626 C CA . SER A 1 83 ? 0.427 11.346 1.668 1.00 71.69 83 SER A CA 1
ATOM 627 C C . SER A 1 83 ? 1.621 12.318 1.607 1.00 71.69 83 SER A C 1
ATOM 629 O O . SER A 1 83 ? 2.559 12.073 0.862 1.00 71.69 83 SER A O 1
ATOM 631 N N . ILE A 1 84 ? 1.691 13.360 2.445 1.00 77.25 84 ILE A N 1
ATOM 632 C CA . ILE A 1 84 ? 2.856 14.265 2.534 1.00 77.25 84 ILE A CA 1
ATOM 633 C C . ILE A 1 84 ? 4.125 13.517 2.975 1.00 77.25 84 ILE A C 1
ATOM 635 O O . ILE A 1 84 ? 5.160 13.653 2.328 1.00 77.25 84 ILE A O 1
ATOM 639 N N . TYR A 1 85 ? 4.048 12.688 4.024 1.00 71.94 85 TYR A N 1
ATOM 640 C CA . TYR A 1 85 ? 5.171 11.865 4.502 1.00 71.94 85 TYR A CA 1
ATOM 641 C C . TYR A 1 85 ? 5.759 10.987 3.394 1.00 71.94 85 TYR A C 1
ATOM 643 O O . TYR A 1 85 ? 6.968 10.776 3.329 1.00 71.94 85 TYR A O 1
ATOM 651 N N . LEU A 1 86 ? 4.885 10.474 2.530 1.00 59.94 86 LEU A N 1
ATOM 652 C CA . LEU A 1 86 ? 5.245 9.597 1.428 1.00 59.94 86 LEU A CA 1
ATOM 653 C C . LEU A 1 86 ? 5.743 10.361 0.187 1.00 59.94 86 LEU A C 1
ATOM 655 O O . LEU A 1 86 ? 6.450 9.765 -0.617 1.00 59.94 86 LEU A O 1
ATOM 659 N N . ARG A 1 87 ? 5.387 11.646 0.013 1.00 61.94 87 ARG A N 1
ATOM 660 C CA . ARG A 1 87 ? 5.594 12.411 -1.237 1.00 61.94 87 ARG A CA 1
ATOM 661 C C . ARG A 1 87 ? 6.636 13.535 -1.153 1.00 61.94 87 ARG A C 1
ATOM 663 O O . ARG A 1 87 ? 7.217 13.887 -2.180 1.00 61.94 87 ARG A O 1
ATOM 670 N N . ASN A 1 88 ? 6.880 14.125 0.021 1.00 60.72 88 ASN A N 1
ATOM 671 C CA . ASN A 1 88 ? 7.589 15.407 0.120 1.00 60.72 88 ASN A CA 1
ATOM 672 C C . ASN A 1 88 ? 9.008 15.258 0.686 1.00 60.72 88 ASN A C 1
ATOM 674 O O . ASN A 1 88 ? 9.260 14.492 1.615 1.00 60.72 88 ASN A O 1
ATOM 678 N N . ALA A 1 89 ? 9.947 16.044 0.143 1.00 56.84 89 ALA A N 1
ATOM 679 C CA . ALA A 1 89 ? 11.265 16.224 0.747 1.00 56.84 89 ALA A CA 1
ATOM 680 C C . ALA A 1 89 ? 11.132 17.149 1.958 1.00 56.84 89 ALA A C 1
ATOM 682 O O . ALA A 1 89 ? 11.324 18.358 1.862 1.00 56.84 89 ALA A O 1
ATOM 683 N N . LEU A 1 90 ? 10.738 16.558 3.076 1.00 70.31 90 LEU A N 1
ATOM 684 C CA . LEU A 1 90 ? 10.720 17.213 4.371 1.00 70.31 90 LEU A CA 1
ATOM 685 C C . LEU A 1 90 ? 12.132 17.192 4.959 1.00 70.31 90 LEU A C 1
ATOM 687 O O . LEU A 1 90 ? 12.900 16.256 4.716 1.00 70.31 90 LEU A O 1
ATOM 691 N N . SER A 1 91 ? 12.463 18.189 5.772 1.00 76.00 91 SER A N 1
ATOM 692 C CA . SER A 1 91 ? 13.620 18.093 6.655 1.00 76.00 91 SER A CA 1
ATOM 693 C C . SER A 1 91 ? 13.505 16.841 7.525 1.00 76.00 91 SER A C 1
ATOM 695 O O . SER A 1 91 ? 12.406 16.413 7.890 1.00 76.00 91 SER A O 1
ATOM 697 N N . GLU A 1 92 ? 14.641 16.260 7.907 1.00 70.38 92 GLU A N 1
ATOM 698 C CA . GLU A 1 92 ? 14.664 15.073 8.771 1.00 70.38 92 GLU A CA 1
ATOM 699 C C . GLU A 1 92 ? 13.902 15.313 10.087 1.00 70.38 92 GLU A C 1
ATOM 701 O O . GLU A 1 92 ? 13.186 14.441 10.580 1.00 70.38 92 GLU A O 1
ATOM 706 N N . ALA A 1 93 ? 13.963 16.540 10.614 1.00 79.56 93 ALA A N 1
ATOM 707 C CA . ALA A 1 93 ? 13.199 16.951 11.785 1.00 79.56 93 ALA A CA 1
ATOM 708 C C . ALA A 1 93 ? 11.679 16.900 11.543 1.00 79.56 93 ALA A C 1
ATOM 710 O O . ALA A 1 93 ? 10.946 16.335 12.359 1.00 79.56 93 ALA A O 1
ATOM 711 N N . CYS A 1 94 ? 11.192 17.460 10.430 1.00 79.75 94 CYS A N 1
ATOM 712 C CA . CYS A 1 94 ? 9.772 17.413 10.078 1.00 79.75 94 CYS A CA 1
ATOM 713 C C . CYS A 1 94 ? 9.319 15.973 9.793 1.00 79.75 94 CYS A C 1
ATOM 715 O O . CYS A 1 94 ? 8.299 15.527 10.323 1.00 79.75 94 CYS A O 1
ATOM 717 N N . ARG A 1 95 ? 10.131 15.197 9.069 1.00 72.75 95 ARG A N 1
ATOM 718 C CA . ARG A 1 95 ? 9.888 13.775 8.800 1.00 72.75 95 ARG A CA 1
ATOM 719 C C . ARG A 1 95 ? 9.776 12.958 10.086 1.00 72.75 95 ARG A C 1
ATOM 721 O O . ARG A 1 95 ? 8.847 12.167 10.202 1.00 72.75 95 ARG A O 1
ATOM 728 N N . SER A 1 96 ? 10.658 13.171 11.062 1.00 73.81 96 SER A N 1
ATOM 729 C CA . SER A 1 96 ? 10.634 12.477 12.358 1.00 73.81 96 SER A CA 1
ATOM 730 C C . SER A 1 96 ? 9.398 12.834 13.200 1.00 73.81 96 SER A C 1
ATOM 732 O O . SER A 1 96 ? 8.734 11.950 13.759 1.00 73.81 96 SER A O 1
ATOM 734 N N . LYS A 1 97 ? 9.010 14.119 13.228 1.00 82.25 97 LYS A N 1
ATOM 735 C CA . LYS A 1 97 ? 7.758 14.571 13.869 1.00 82.25 97 LYS A CA 1
ATOM 736 C C . LYS A 1 97 ? 6.539 13.916 13.222 1.00 82.25 97 LYS A C 1
ATOM 738 O O . LYS A 1 97 ? 5.685 13.372 13.923 1.00 82.25 97 LYS A O 1
ATOM 743 N N . LEU A 1 98 ? 6.476 13.955 11.894 1.00 79.69 98 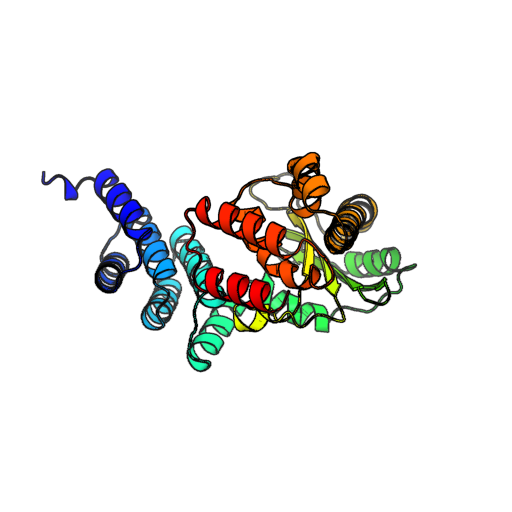LEU A N 1
ATOM 744 C CA . LEU A 1 98 ? 5.377 13.410 11.108 1.00 79.69 98 LEU A CA 1
ATOM 745 C C . LEU A 1 98 ? 5.290 11.888 11.249 1.00 79.69 98 LEU A C 1
ATOM 747 O O . LEU A 1 98 ? 4.206 11.349 11.454 1.00 79.69 98 LEU A O 1
ATOM 751 N N . PHE A 1 99 ? 6.436 11.210 11.241 1.00 70.44 99 PHE A N 1
ATOM 752 C CA . PHE A 1 99 ? 6.557 9.781 11.504 1.00 70.44 99 PHE A CA 1
ATOM 753 C C . PHE A 1 99 ? 6.011 9.408 12.883 1.00 70.44 99 PHE A C 1
ATOM 755 O O . PHE A 1 99 ? 5.179 8.514 12.978 1.00 70.44 99 PHE A O 1
ATOM 762 N N . THR A 1 100 ? 6.387 10.138 13.936 1.00 73.81 100 THR A N 1
ATOM 763 C CA . THR A 1 100 ? 5.862 9.914 15.295 1.00 73.81 100 THR A CA 1
ATOM 764 C C . THR A 1 100 ? 4.353 10.168 15.366 1.00 73.81 100 THR A C 1
ATOM 766 O O . THR A 1 100 ? 3.603 9.425 15.999 1.00 73.81 100 THR A O 1
ATOM 769 N N . PHE A 1 101 ? 3.882 11.222 14.701 1.00 76.50 101 PHE A N 1
ATOM 770 C CA . PHE A 1 101 ? 2.478 11.617 14.712 1.00 76.50 101 PHE A CA 1
ATOM 771 C C . PHE A 1 101 ? 1.575 10.616 13.978 1.00 76.50 101 PHE A C 1
ATOM 773 O O . PHE A 1 101 ? 0.537 10.204 14.506 1.00 76.50 101 PHE A O 1
ATOM 780 N N . ILE A 1 102 ? 1.990 10.198 12.779 1.00 67.00 102 ILE A N 1
ATOM 781 C CA . ILE A 1 102 ? 1.304 9.185 11.975 1.00 67.00 102 ILE A CA 1
ATOM 782 C C . ILE A 1 102 ? 1.457 7.815 12.625 1.00 67.00 102 ILE A C 1
ATOM 784 O O . ILE A 1 102 ? 0.472 7.102 12.699 1.00 67.00 102 ILE A O 1
ATOM 788 N N . GLY A 1 103 ? 2.625 7.446 13.151 1.00 55.19 103 GLY A N 1
ATOM 789 C CA . GLY A 1 103 ? 2.846 6.159 13.820 1.00 55.19 103 GLY A CA 1
ATOM 790 C C . GLY A 1 103 ? 1.903 5.921 15.003 1.00 55.19 103 GLY A C 1
ATOM 791 O O . GLY A 1 103 ? 1.420 4.808 15.189 1.00 55.19 103 GLY A O 1
ATOM 792 N N . ASN A 1 104 ? 1.545 6.984 15.731 1.00 52.66 104 ASN A N 1
ATOM 793 C CA . ASN A 1 104 ? 0.548 6.939 16.807 1.00 52.66 104 ASN A CA 1
ATOM 794 C C . ASN A 1 104 ? -0.914 6.956 16.313 1.00 52.66 104 ASN A C 1
ATOM 796 O O . ASN A 1 104 ? -1.820 6.631 17.077 1.00 52.66 104 ASN A O 1
ATOM 800 N N . SER A 1 105 ? -1.157 7.346 15.058 1.00 46.06 105 SER A N 1
ATOM 801 C CA . SER A 1 105 ? -2.502 7.564 14.491 1.00 46.06 105 SER A CA 1
ATOM 802 C C . SER A 1 105 ? -2.860 6.601 13.346 1.00 46.06 105 SER A C 1
ATOM 804 O O . SER A 1 105 ? -4.015 6.522 12.935 1.00 46.06 105 SER A O 1
ATOM 806 N N . TYR A 1 106 ? -1.877 5.867 12.828 1.00 44.72 106 TYR A N 1
ATOM 807 C CA . TYR A 1 106 ? -1.945 4.941 11.705 1.00 44.72 106 TYR A CA 1
ATOM 808 C C . TYR A 1 106 ? -1.195 3.656 12.101 1.00 44.72 106 TYR A C 1
ATOM 810 O O . TYR A 1 106 ? 0.010 3.528 11.854 1.00 44.72 106 TYR A O 1
ATOM 818 N N . PRO A 1 107 ? -1.898 2.691 12.722 1.00 42.16 107 PRO A N 1
ATOM 819 C CA . PRO A 1 107 ? -1.311 1.447 13.232 1.00 42.16 107 PRO A CA 1
ATOM 820 C C . PRO A 1 107 ? -0.543 0.633 12.178 1.00 42.16 107 PRO A C 1
ATOM 822 O O . PRO A 1 107 ? 0.361 -0.128 12.511 1.00 42.16 107 PRO A O 1
ATOM 825 N N . PHE A 1 108 ? -0.859 0.822 10.893 1.00 46.69 108 PHE A N 1
ATOM 826 C CA . PHE A 1 108 ? -0.417 -0.067 9.822 1.00 46.69 108 PHE A CA 1
ATOM 827 C C . PHE A 1 108 ? 1.058 0.079 9.410 1.00 46.69 108 PHE A C 1
ATOM 829 O O . PHE A 1 108 ? 1.569 -0.827 8.773 1.00 46.69 108 PHE A O 1
ATOM 836 N N . PHE A 1 109 ? 1.763 1.182 9.707 1.00 48.00 109 PHE A N 1
ATOM 837 C CA . PHE A 1 109 ? 3.121 1.388 9.150 1.00 48.00 109 PHE A CA 1
ATOM 838 C C . PHE A 1 109 ? 4.257 1.241 10.166 1.00 48.00 109 PHE A C 1
ATOM 840 O O . PHE A 1 109 ? 5.156 0.434 9.954 1.00 48.00 109 PHE A O 1
ATOM 847 N N . GLN A 1 110 ? 4.242 1.980 11.279 1.00 42.94 110 GLN A N 1
ATOM 848 C CA . GLN A 1 110 ? 5.286 1.828 12.304 1.00 42.94 110 GLN A CA 1
ATOM 849 C C . GLN A 1 110 ? 4.997 0.649 13.242 1.00 42.94 110 GLN A C 1
ATOM 851 O O . GLN A 1 110 ? 5.934 -0.022 13.671 1.00 42.94 110 GLN A O 1
ATOM 856 N N . GLY A 1 111 ? 3.712 0.372 13.509 1.00 53.88 111 GLY A N 1
ATOM 857 C CA . GLY A 1 111 ? 3.272 -0.858 14.168 1.00 53.88 111 GLY A CA 1
ATOM 858 C C . GLY A 1 111 ? 3.779 -2.066 13.396 1.00 53.88 111 GLY A C 1
ATOM 859 O O . GLY A 1 111 ? 4.575 -2.816 13.932 1.00 53.88 111 GLY A O 1
ATOM 860 N N . PHE A 1 112 ? 3.486 -2.142 12.096 1.00 59.53 112 PHE A N 1
ATOM 861 C CA . PHE A 1 112 ? 3.908 -3.251 11.236 1.00 59.53 112 PHE A CA 1
ATOM 862 C C . PHE A 1 112 ? 5.405 -3.585 11.309 1.00 59.53 112 PHE A C 1
ATOM 864 O O . PHE A 1 112 ? 5.748 -4.712 11.649 1.00 59.53 112 PHE A O 1
ATOM 871 N N . TRP A 1 113 ? 6.314 -2.630 11.076 1.00 61.12 113 TRP A N 1
ATOM 872 C CA . TRP A 1 113 ? 7.757 -2.925 11.121 1.00 61.12 113 TRP A CA 1
ATOM 873 C C . TRP A 1 113 ? 8.272 -3.222 12.535 1.00 61.12 113 TRP A C 1
ATOM 875 O O . TRP A 1 113 ? 9.166 -4.051 12.712 1.00 61.12 113 TRP A O 1
ATOM 885 N N . ASN A 1 114 ? 7.715 -2.574 13.562 1.00 64.94 114 ASN A N 1
ATOM 886 C CA . ASN A 1 114 ? 8.038 -2.910 14.949 1.00 64.94 114 ASN A CA 1
ATOM 887 C C . ASN A 1 114 ? 7.454 -4.264 15.369 1.00 64.94 114 ASN A C 1
ATOM 889 O O . ASN A 1 114 ? 8.021 -4.925 16.237 1.00 64.94 114 ASN A O 1
ATOM 893 N N . ASP A 1 115 ? 6.343 -4.675 14.772 1.00 67.50 115 ASP A N 1
ATOM 894 C CA . ASP A 1 115 ? 5.653 -5.919 15.070 1.00 67.50 115 ASP A CA 1
ATOM 895 C C . ASP A 1 115 ? 6.277 -7.083 14.301 1.00 67.50 115 ASP A C 1
ATOM 897 O O . ASP A 1 115 ? 6.435 -8.144 14.899 1.00 67.50 115 ASP A O 1
ATOM 901 N N . ILE A 1 116 ? 6.797 -6.875 13.084 1.00 71.56 116 ILE A N 1
ATOM 902 C CA . ILE A 1 116 ? 7.690 -7.833 12.407 1.00 71.56 116 ILE A CA 1
ATOM 903 C C . ILE A 1 116 ? 8.881 -8.174 13.307 1.00 71.56 116 ILE A C 1
ATOM 905 O O . ILE A 1 116 ? 9.193 -9.345 13.497 1.00 71.56 116 ILE A O 1
ATOM 909 N N . LYS A 1 117 ? 9.519 -7.175 13.935 1.00 74.62 117 LYS A N 1
ATOM 910 C CA . LYS A 1 117 ? 10.650 -7.411 14.858 1.00 74.62 117 LYS A CA 1
ATOM 911 C C . LYS A 1 117 ? 10.270 -8.243 16.088 1.00 74.62 117 LYS A C 1
ATOM 913 O O . LYS A 1 117 ? 11.144 -8.826 16.721 1.00 74.62 117 LYS A O 1
ATOM 918 N N . LYS A 1 118 ? 8.985 -8.274 16.448 1.00 81.88 118 LYS A N 1
ATOM 919 C CA . LYS A 1 118 ? 8.437 -9.081 17.550 1.00 81.88 118 LYS A CA 1
ATOM 920 C C . LYS A 1 118 ? 7.814 -10.392 17.059 1.00 81.88 118 LYS A C 1
ATOM 922 O O . LYS A 1 118 ? 7.297 -11.147 17.886 1.00 81.88 118 LYS A O 1
ATOM 927 N N . ALA A 1 119 ? 7.798 -10.639 15.748 1.00 83.75 119 ALA A N 1
ATOM 928 C CA . ALA A 1 119 ? 7.193 -11.825 15.169 1.00 83.75 119 ALA A CA 1
ATOM 929 C C . ALA A 1 119 ? 7.942 -13.065 15.649 1.00 83.75 119 ALA A C 1
ATOM 931 O O . ALA A 1 119 ? 9.174 -13.111 15.662 1.00 83.75 119 ALA A O 1
ATOM 932 N N . LYS A 1 120 ? 7.191 -14.087 16.060 1.00 86.00 120 LYS A N 1
ATOM 933 C CA . LYS A 1 120 ? 7.805 -15.352 16.463 1.00 86.00 120 LYS A CA 1
ATOM 934 C C . LYS A 1 120 ? 8.185 -16.145 15.210 1.00 86.00 120 LYS A C 1
ATOM 936 O O . LYS A 1 120 ? 7.324 -16.312 14.341 1.00 86.00 120 LYS A O 1
ATOM 941 N N . PRO A 1 121 ? 9.426 -16.645 15.107 1.00 86.50 121 PRO A N 1
ATOM 942 C CA . PRO A 1 121 ? 9.816 -17.476 13.983 1.00 86.50 121 PRO A CA 1
ATOM 943 C C . PRO A 1 121 ? 9.040 -18.797 14.011 1.00 86.50 121 PRO A C 1
ATOM 945 O O . PRO A 1 121 ? 8.853 -19.404 15.067 1.00 86.50 121 PRO A O 1
ATOM 948 N N . ALA A 1 122 ? 8.615 -19.240 12.836 1.00 84.62 122 ALA A N 1
ATOM 949 C CA . ALA A 1 122 ? 8.067 -20.560 12.573 1.00 84.62 122 ALA A CA 1
ATOM 950 C C . ALA A 1 122 ? 8.800 -21.177 11.372 1.00 84.62 122 ALA A C 1
ATOM 952 O O . ALA A 1 122 ? 9.419 -20.480 10.565 1.00 84.62 122 ALA A O 1
ATOM 953 N N . SER A 1 123 ? 8.731 -22.496 11.238 1.00 86.25 123 SER A N 1
ATOM 954 C CA . SER A 1 123 ? 9.159 -23.170 10.013 1.00 86.25 123 SER A CA 1
ATOM 955 C C . SER A 1 123 ? 8.030 -23.143 8.979 1.00 86.25 123 SER A C 1
ATOM 957 O O . SER A 1 123 ? 6.848 -23.112 9.325 1.00 86.25 123 SER A O 1
ATOM 959 N N . LYS A 1 124 ? 8.384 -23.244 7.695 1.00 81.25 124 LYS A N 1
ATOM 960 C CA . LYS A 1 124 ? 7.414 -23.340 6.592 1.00 81.25 124 LYS A CA 1
ATOM 961 C C . LYS A 1 124 ? 6.427 -24.506 6.745 1.00 81.25 124 LYS A C 1
ATOM 963 O O . LYS A 1 124 ? 5.313 -24.419 6.250 1.00 81.25 124 LYS A O 1
ATOM 968 N N . LEU A 1 125 ? 6.819 -25.587 7.421 1.00 81.50 125 LEU A N 1
ATOM 969 C CA . LEU A 1 125 ? 5.987 -26.783 7.591 1.00 81.50 125 LEU A CA 1
ATOM 970 C C . LEU A 1 125 ? 5.063 -26.706 8.816 1.00 81.50 125 LEU A C 1
ATOM 972 O O . LEU A 1 125 ? 4.005 -27.323 8.814 1.00 81.50 125 LEU A O 1
ATOM 976 N N . ASN A 1 126 ? 5.440 -25.948 9.850 1.00 89.44 126 ASN A N 1
ATOM 977 C CA . ASN A 1 126 ? 4.702 -25.881 11.120 1.00 89.44 126 ASN A CA 1
ATOM 978 C C . ASN A 1 126 ? 4.062 -24.512 11.400 1.00 89.44 126 ASN A C 1
ATOM 980 O O . ASN A 1 126 ? 3.548 -24.284 12.502 1.00 89.44 126 ASN A O 1
ATOM 984 N N . TRP A 1 127 ? 4.078 -23.589 10.432 1.00 93.12 127 TRP A N 1
ATOM 985 C CA . TRP A 1 127 ? 3.426 -22.292 10.595 1.00 93.12 127 TRP A CA 1
ATOM 986 C C . TRP A 1 127 ? 1.932 -22.415 10.954 1.00 93.12 127 TRP A C 1
ATOM 988 O O . TRP A 1 127 ? 1.517 -21.635 11.812 1.00 93.12 127 TRP A O 1
ATOM 998 N N . PRO A 1 128 ? 1.124 -23.375 10.430 1.00 93.44 128 PRO A N 1
ATOM 999 C CA . PRO A 1 128 ? -0.299 -23.449 10.777 1.00 93.44 128 PRO A CA 1
ATOM 1000 C C . PRO A 1 128 ? -0.525 -23.829 12.242 1.00 93.44 128 PRO A C 1
ATOM 1002 O O . PRO A 1 128 ? -1.378 -23.249 12.910 1.00 93.44 128 PRO A O 1
ATOM 1005 N N . GLU A 1 129 ? 0.271 -24.765 12.764 1.00 92.88 129 GLU A N 1
ATOM 1006 C CA . GLU A 1 129 ? 0.232 -25.176 14.172 1.00 92.88 129 GLU A CA 1
ATOM 1007 C C . GLU A 1 129 ? 0.673 -24.026 15.086 1.00 92.88 129 GLU A C 1
ATOM 1009 O O . GLU A 1 129 ? 0.006 -23.704 16.071 1.00 92.88 129 GLU A O 1
ATOM 1014 N N . THR A 1 130 ? 1.750 -23.334 14.707 1.00 93.38 130 THR A N 1
ATOM 1015 C CA . THR A 1 130 ? 2.232 -22.155 15.437 1.00 93.38 130 THR A CA 1
ATOM 1016 C C . THR A 1 130 ? 1.186 -21.037 15.434 1.00 93.38 130 THR A C 1
ATOM 1018 O O . THR A 1 130 ? 0.938 -20.418 16.471 1.00 93.38 130 THR A O 1
ATOM 1021 N N . ALA A 1 131 ? 0.538 -20.793 14.291 1.00 93.19 131 ALA A N 1
ATOM 1022 C CA . ALA A 1 131 ? -0.545 -19.826 14.157 1.00 93.19 131 ALA A CA 1
ATOM 1023 C C . ALA A 1 131 ? -1.723 -20.193 15.060 1.00 93.19 131 ALA A C 1
ATOM 1025 O O . ALA A 1 131 ? -2.217 -19.335 15.789 1.00 93.19 131 ALA A O 1
ATOM 1026 N N . ALA A 1 132 ? -2.130 -21.464 15.065 1.00 93.25 132 ALA A N 1
ATOM 1027 C CA . ALA A 1 132 ? -3.219 -21.947 15.901 1.00 93.25 132 ALA A CA 1
ATOM 1028 C C . ALA A 1 132 ? -2.929 -21.751 17.397 1.00 93.25 132 ALA A C 1
ATOM 1030 O O . ALA A 1 132 ? -3.777 -21.239 18.129 1.00 93.25 132 ALA A O 1
ATOM 1031 N N . GLY A 1 133 ? -1.707 -22.068 17.837 1.00 93.56 133 GLY A N 1
ATOM 1032 C CA . GLY A 1 133 ? -1.273 -21.833 19.215 1.00 93.56 133 GLY A CA 1
ATOM 1033 C C . GLY A 1 133 ? -1.297 -20.352 19.609 1.00 93.56 133 GLY A C 1
ATOM 1034 O O . GLY A 1 133 ? -1.721 -20.013 20.713 1.00 93.56 133 GLY A O 1
ATOM 1035 N N . GLN A 1 134 ? -0.899 -19.447 18.708 1.00 93.75 134 GLN A N 1
ATOM 1036 C CA . GLN A 1 134 ? -0.991 -18.008 18.974 1.00 93.75 134 GLN A CA 1
ATOM 1037 C C . GLN A 1 134 ? -2.446 -17.523 19.010 1.00 93.75 134 GLN A C 1
ATOM 1039 O O . GLN A 1 134 ? -2.818 -16.789 19.932 1.00 93.75 134 GLN A O 1
ATOM 1044 N N . LEU A 1 135 ? -3.277 -17.968 18.064 1.00 92.69 135 LEU A N 1
ATOM 1045 C CA . LEU A 1 135 ? -4.684 -17.574 17.954 1.00 92.69 135 LEU A CA 1
ATOM 1046 C C . LEU A 1 135 ? -5.489 -17.991 19.186 1.00 92.69 135 LEU A C 1
ATOM 1048 O O . LEU A 1 135 ? -6.289 -17.193 19.674 1.00 92.69 135 LEU A O 1
ATOM 1052 N N . ALA A 1 136 ? -5.192 -19.158 19.766 1.00 90.94 136 ALA A N 1
ATOM 1053 C CA . ALA A 1 136 ? -5.760 -19.604 21.039 1.00 90.94 136 ALA A CA 1
ATOM 1054 C C . ALA A 1 136 ? -5.463 -18.641 22.207 1.00 90.94 136 ALA A C 1
ATOM 1056 O O . ALA A 1 136 ? -6.241 -18.546 23.153 1.00 90.94 136 ALA A O 1
ATOM 1057 N N . THR A 1 137 ? -4.370 -17.875 22.124 1.00 89.62 137 THR A N 1
ATOM 1058 C CA . THR A 1 137 ? -4.022 -16.802 23.077 1.00 89.62 137 THR A CA 1
ATOM 1059 C C . THR A 1 137 ? -4.474 -15.415 22.616 1.00 89.62 137 THR A C 1
ATOM 1061 O O . THR A 1 137 ? -4.012 -14.398 23.135 1.00 89.62 137 THR A O 1
ATOM 1064 N N . ASN A 1 138 ? -5.396 -15.358 21.649 1.00 87.62 138 ASN A N 1
ATOM 1065 C CA . ASN A 1 138 ? -5.986 -14.129 21.132 1.00 87.62 138 ASN A CA 1
ATOM 1066 C C . ASN A 1 138 ? -4.947 -13.172 20.498 1.00 87.62 138 ASN A C 1
ATOM 1068 O O . ASN A 1 138 ? -5.006 -11.940 20.632 1.00 87.62 138 ASN A O 1
ATOM 1072 N N . ASN A 1 139 ? -3.962 -13.757 19.813 1.00 89.69 139 ASN A N 1
ATOM 1073 C CA . ASN A 1 139 ? -2.886 -13.055 19.122 1.00 89.69 139 ASN A CA 1
ATOM 1074 C C . ASN A 1 139 ? -2.489 -13.797 17.835 1.00 89.69 139 ASN A C 1
ATOM 1076 O O . ASN A 1 139 ? -2.724 -14.990 17.709 1.00 89.69 139 ASN A O 1
ATOM 1080 N N . LEU A 1 140 ? -1.871 -13.113 16.880 1.00 91.06 140 LEU A N 1
ATOM 1081 C CA . LEU A 1 140 ? -1.177 -13.753 15.764 1.00 91.06 140 LEU A CA 1
ATOM 1082 C C . LEU A 1 140 ? -0.141 -12.774 15.232 1.00 91.06 140 LEU A C 1
ATOM 1084 O O . LEU A 1 140 ? -0.495 -11.690 14.773 1.00 91.06 140 LEU A O 1
ATOM 1088 N N . ASN A 1 141 ? 1.124 -13.160 15.332 1.00 92.50 141 ASN A N 1
ATOM 1089 C CA . ASN A 1 141 ? 2.268 -12.446 14.795 1.00 92.50 141 ASN A CA 1
ATOM 1090 C C . ASN A 1 141 ? 3.429 -13.438 14.617 1.00 92.50 141 ASN A C 1
ATOM 1092 O O . ASN A 1 141 ? 4.121 -13.800 15.580 1.00 92.50 141 ASN A O 1
ATOM 1096 N N . LEU A 1 142 ? 3.617 -13.929 13.396 1.00 93.38 142 LEU A N 1
ATOM 1097 C CA . LEU A 1 142 ? 4.638 -14.928 13.089 1.00 93.38 142 LEU A CA 1
ATOM 1098 C C . LEU A 1 142 ? 5.320 -14.651 11.756 1.00 93.38 142 LEU A C 1
ATOM 1100 O O . LEU A 1 142 ? 4.736 -14.031 10.868 1.00 93.38 142 LEU A O 1
ATOM 1104 N N . ILE A 1 143 ? 6.551 -15.132 11.628 1.00 92.56 143 ILE A N 1
ATOM 1105 C CA . ILE A 1 143 ? 7.349 -15.039 10.407 1.00 92.56 143 ILE A CA 1
ATOM 1106 C C . ILE A 1 143 ? 7.923 -16.413 10.057 1.00 92.56 143 ILE A C 1
ATOM 1108 O O . ILE A 1 143 ? 8.338 -17.152 10.949 1.00 92.56 143 ILE A O 1
ATOM 1112 N N . PHE A 1 144 ? 7.935 -16.776 8.778 1.00 92.94 144 PHE A N 1
ATOM 1113 C CA . PHE A 1 144 ? 8.532 -18.025 8.299 1.00 92.94 144 PHE A CA 1
ATOM 1114 C C . PHE A 1 144 ? 9.089 -17.870 6.887 1.00 92.94 144 PHE A C 1
ATOM 1116 O O . PHE A 1 144 ? 8.599 -17.069 6.094 1.00 92.94 144 PHE A O 1
ATOM 1123 N N . GLY A 1 145 ? 10.100 -18.674 6.559 1.00 91.50 145 GLY A N 1
ATOM 1124 C CA . GLY A 1 145 ? 10.709 -18.661 5.232 1.00 91.50 145 GLY A CA 1
ATOM 1125 C C . GLY A 1 145 ? 9.762 -19.189 4.156 1.00 91.50 145 GLY A C 1
ATOM 1126 O O . GLY A 1 145 ? 9.250 -20.306 4.269 1.00 91.50 145 GLY A O 1
ATOM 1127 N N . HIS A 1 146 ? 9.558 -18.408 3.095 1.00 90.25 146 HIS A N 1
ATOM 1128 C CA . HIS A 1 146 ? 8.866 -18.854 1.886 1.00 90.25 146 HIS A CA 1
ATOM 1129 C C . HIS A 1 146 ? 9.866 -19.394 0.852 1.00 90.25 146 HIS A C 1
ATOM 1131 O O . HIS A 1 146 ? 9.680 -20.511 0.348 1.00 90.25 146 HIS A O 1
ATOM 1137 N N . SER A 1 147 ? 10.931 -18.623 0.610 1.00 87.88 147 SER A N 1
ATOM 1138 C CA . SER A 1 147 ? 12.081 -18.933 -0.246 1.00 87.88 147 SER A CA 1
ATOM 1139 C C . SER A 1 147 ? 13.375 -18.345 0.344 1.00 87.88 147 SER A C 1
ATOM 1141 O O . SER A 1 147 ? 13.361 -17.682 1.389 1.00 87.88 147 SER A O 1
ATOM 1143 N N . ASP A 1 148 ? 14.503 -18.560 -0.335 1.00 85.44 148 ASP A N 1
ATOM 1144 C CA . ASP A 1 148 ? 15.797 -17.993 0.069 1.00 85.44 148 ASP A CA 1
ATOM 1145 C C . ASP A 1 148 ? 15.785 -16.459 0.079 1.00 85.44 148 ASP A C 1
ATOM 1147 O O . ASP A 1 148 ? 16.492 -15.842 0.873 1.00 85.44 148 ASP A O 1
ATOM 1151 N N . GLU A 1 149 ? 14.923 -15.844 -0.734 1.00 84.94 149 GLU A N 1
ATOM 1152 C CA . GLU A 1 149 ? 14.816 -14.392 -0.894 1.00 84.94 149 GLU A CA 1
ATOM 1153 C C . GLU A 1 149 ? 13.625 -13.778 -0.150 1.00 84.94 149 GLU A C 1
ATOM 1155 O O . GLU A 1 149 ? 13.597 -12.562 0.041 1.00 84.94 149 GLU A O 1
ATOM 1160 N N . ILE A 1 150 ? 12.637 -14.582 0.262 1.00 88.81 150 ILE A N 1
ATOM 1161 C CA . ILE A 1 150 ? 11.350 -14.082 0.764 1.00 88.81 150 ILE A CA 1
ATOM 1162 C C . ILE A 1 150 ? 10.961 -14.773 2.069 1.00 88.81 150 ILE A C 1
ATOM 1164 O O . ILE A 1 150 ? 10.883 -16.003 2.142 1.00 88.81 150 ILE A O 1
ATOM 1168 N N . ASP A 1 151 ? 10.621 -13.967 3.071 1.00 90.12 151 ASP A N 1
ATOM 1169 C CA . ASP A 1 151 ? 9.918 -14.414 4.272 1.00 90.12 151 ASP A CA 1
ATOM 1170 C C . ASP A 1 151 ? 8.450 -13.988 4.222 1.00 90.12 151 ASP A C 1
ATOM 1172 O O . ASP A 1 151 ? 8.108 -12.907 3.740 1.00 90.12 151 ASP A O 1
ATOM 1176 N N . PHE A 1 152 ? 7.566 -14.836 4.738 1.00 93.38 152 PHE A N 1
ATOM 1177 C CA . PHE A 1 152 ? 6.166 -14.498 4.957 1.00 93.38 152 PHE A CA 1
ATOM 1178 C C . PHE A 1 152 ? 5.952 -14.093 6.405 1.00 93.38 152 PHE A C 1
ATOM 1180 O O . PHE A 1 152 ? 6.316 -14.818 7.329 1.00 93.38 152 PHE A O 1
ATOM 1187 N N . HIS A 1 153 ? 5.311 -12.947 6.590 1.00 92.12 153 HIS A N 1
ATOM 1188 C CA . HIS A 1 153 ? 4.859 -12.435 7.873 1.00 92.12 153 HIS A CA 1
ATOM 1189 C C . HIS A 1 153 ? 3.336 -12.491 7.935 1.00 92.12 153 HIS A C 1
ATOM 1191 O O . HIS A 1 153 ? 2.656 -11.946 7.068 1.00 92.12 153 HIS A O 1
ATOM 1197 N N . ILE A 1 154 ? 2.799 -13.158 8.954 1.00 92.50 154 ILE A N 1
ATOM 1198 C CA . ILE A 1 154 ? 1.361 -13.248 9.202 1.00 92.50 154 ILE A CA 1
ATOM 1199 C C . ILE A 1 154 ? 1.048 -12.518 10.497 1.00 92.50 154 ILE A C 1
ATOM 1201 O O . ILE A 1 154 ? 1.636 -12.809 11.542 1.00 92.50 154 ILE A O 1
ATOM 1205 N N . GLN A 1 155 ? 0.054 -11.636 10.444 1.00 91.25 155 GLN A N 1
ATOM 1206 C CA . GLN A 1 155 ? -0.453 -10.952 11.624 1.00 91.25 155 GLN A CA 1
ATOM 1207 C C . GLN A 1 155 ? -1.970 -10.755 11.596 1.00 91.25 155 GLN A C 1
ATOM 1209 O O . GLN A 1 155 ? -2.597 -10.726 10.532 1.00 91.25 155 GLN A O 1
ATOM 1214 N N . ILE A 1 156 ? -2.547 -10.544 12.778 1.00 87.69 156 ILE A N 1
ATOM 1215 C CA . ILE A 1 156 ? -3.887 -9.967 12.928 1.00 87.69 156 ILE A CA 1
ATOM 1216 C C . ILE A 1 156 ? -3.800 -8.576 13.549 1.00 87.69 156 ILE A C 1
ATOM 1218 O O . ILE A 1 156 ? -3.073 -8.363 14.516 1.00 87.69 156 ILE A O 1
ATOM 1222 N N . GLU A 1 157 ? -4.611 -7.647 13.051 1.00 82.44 157 GLU A N 1
ATOM 1223 C CA . GLU A 1 157 ? -4.956 -6.435 13.796 1.00 82.44 157 GLU A CA 1
ATOM 1224 C C . GLU A 1 157 ? -6.313 -6.640 14.451 1.00 82.44 157 GLU A C 1
ATOM 1226 O O . GLU A 1 157 ? -7.212 -7.244 13.864 1.00 82.44 157 GLU A O 1
ATOM 1231 N N . LYS A 1 158 ? -6.478 -6.119 15.666 1.00 80.19 158 LYS A N 1
ATOM 1232 C CA . LYS A 1 158 ? -7.721 -6.228 16.427 1.00 80.19 158 LYS A CA 1
ATOM 1233 C C . LYS A 1 158 ? -8.400 -4.864 16.555 1.00 80.19 158 LYS A C 1
ATOM 1235 O O . LYS A 1 158 ? -7.728 -3.861 16.770 1.00 80.19 158 LYS A O 1
ATOM 1240 N N . MET A 1 159 ? -9.732 -4.822 16.449 1.00 70.06 159 MET A N 1
ATOM 1241 C CA . MET A 1 159 ? -10.524 -3.602 16.689 1.00 70.06 159 MET A CA 1
ATOM 1242 C C . MET A 1 159 ? -10.551 -3.229 18.176 1.00 70.06 159 MET A C 1
ATOM 1244 O O . MET A 1 159 ? -10.615 -2.058 18.534 1.00 70.06 159 MET A O 1
ATOM 1248 N N . ASN A 1 160 ? -10.535 -4.238 19.045 1.00 71.50 160 ASN A N 1
ATOM 1249 C CA . ASN A 1 160 ? -10.448 -4.111 20.496 1.00 71.50 160 ASN A CA 1
ATOM 1250 C C . ASN A 1 160 ? -9.730 -5.346 21.061 1.00 71.50 160 ASN A C 1
ATOM 1252 O O . ASN A 1 160 ? -9.108 -6.100 20.318 1.00 71.50 160 ASN A O 1
ATOM 1256 N N . SER A 1 161 ? -9.806 -5.594 22.367 1.00 73.38 161 SER A N 1
ATOM 1257 C CA . SER A 1 161 ? -9.140 -6.756 22.955 1.00 73.38 161 SER A CA 1
ATOM 1258 C C . SER A 1 161 ? -9.652 -8.105 22.443 1.00 73.38 161 SER A C 1
ATOM 1260 O O . SER A 1 161 ? -8.920 -9.064 22.617 1.00 73.38 161 SER A O 1
ATOM 1262 N N . HIS A 1 162 ? -10.816 -8.209 21.793 1.00 76.56 162 HIS A N 1
ATOM 1263 C CA . HIS A 1 162 ? -11.468 -9.494 21.502 1.00 76.56 162 HIS A CA 1
ATOM 1264 C C . HIS A 1 162 ? -11.715 -9.784 20.018 1.00 76.56 162 HIS A C 1
ATOM 1266 O O . HIS A 1 162 ? -11.878 -10.949 19.672 1.00 76.56 162 HIS A O 1
ATOM 1272 N N . PHE A 1 163 ? -11.759 -8.778 19.139 1.00 82.12 163 PHE A N 1
ATOM 1273 C CA . PHE A 1 163 ? -12.198 -8.978 17.750 1.00 82.12 163 PHE A CA 1
ATOM 1274 C C . PHE A 1 163 ? -11.156 -8.572 16.725 1.00 82.12 163 PHE A C 1
ATOM 1276 O O . PHE A 1 163 ? -10.559 -7.499 16.828 1.00 82.12 163 PHE A O 1
ATOM 1283 N N . ILE A 1 164 ? -10.997 -9.410 15.701 1.00 79.19 164 ILE A N 1
ATOM 1284 C CA . ILE A 1 164 ? -10.137 -9.140 14.551 1.00 79.19 164 ILE A CA 1
ATOM 1285 C C . ILE A 1 164 ? -10.736 -8.002 13.727 1.00 79.19 164 ILE A C 1
ATOM 1287 O O . ILE A 1 164 ? -11.919 -8.015 13.404 1.00 79.19 164 ILE A O 1
ATOM 1291 N N . ARG A 1 165 ? -9.889 -7.030 13.385 1.00 78.81 165 ARG A N 1
ATOM 1292 C CA . ARG A 1 165 ? -10.134 -6.002 12.374 1.00 78.81 165 ARG A CA 1
ATOM 1293 C C . ARG A 1 165 ? -9.694 -6.476 10.999 1.00 78.81 165 ARG A C 1
ATOM 1295 O O . ARG A 1 165 ? -10.421 -6.288 10.035 1.00 78.81 165 ARG A O 1
ATOM 1302 N N . TYR A 1 166 ? -8.503 -7.057 10.887 1.00 82.62 166 TYR A N 1
ATOM 1303 C CA . TYR A 1 166 ? -8.059 -7.704 9.657 1.00 82.62 166 TYR A CA 1
ATOM 1304 C C . TYR A 1 166 ? -7.010 -8.779 9.924 1.00 82.62 166 TYR A C 1
ATOM 1306 O O . TYR A 1 166 ? -6.322 -8.760 10.944 1.00 82.62 166 TYR A O 1
ATOM 1314 N N . ILE A 1 167 ? -6.875 -9.684 8.959 1.00 87.12 167 ILE A N 1
ATOM 1315 C CA . ILE A 1 167 ? -5.746 -10.610 8.831 1.00 87.12 167 ILE A CA 1
ATOM 1316 C C . ILE A 1 167 ? -4.871 -10.094 7.694 1.00 87.12 167 ILE A C 1
ATOM 1318 O O . ILE A 1 167 ? -5.408 -9.703 6.657 1.00 87.12 167 ILE A O 1
ATOM 1322 N N . ASN A 1 168 ? -3.556 -10.080 7.879 1.00 88.44 168 ASN A N 1
ATOM 1323 C CA . ASN A 1 168 ? -2.602 -9.664 6.859 1.00 88.44 168 ASN A CA 1
ATOM 1324 C C . ASN A 1 168 ? -1.498 -10.711 6.698 1.00 88.44 168 ASN A C 1
ATOM 1326 O O . ASN A 1 168 ? -0.947 -11.186 7.692 1.00 88.44 168 ASN A O 1
ATOM 1330 N N . VAL A 1 169 ? -1.176 -11.029 5.447 1.00 90.94 169 VAL A N 1
ATOM 1331 C CA . VAL A 1 169 ? -0.023 -11.837 5.048 1.00 90.94 169 VAL A CA 1
ATOM 1332 C C . VAL A 1 169 ? 0.857 -10.958 4.170 1.00 90.94 169 VAL A C 1
ATOM 1334 O O . VAL A 1 169 ? 0.405 -10.488 3.126 1.00 90.94 169 VAL A O 1
ATOM 1337 N N . THR A 1 170 ? 2.098 -10.727 4.586 1.00 88.94 170 THR A N 1
ATOM 1338 C CA . THR A 1 170 ? 3.065 -9.902 3.858 1.00 88.94 170 THR A CA 1
ATOM 1339 C C . THR A 1 170 ? 4.266 -10.736 3.432 1.00 88.94 170 THR A C 1
ATOM 1341 O O . THR A 1 170 ? 4.848 -11.444 4.246 1.00 88.94 170 THR A O 1
ATOM 1344 N N . ALA A 1 171 ? 4.671 -10.606 2.173 1.00 89.38 171 ALA A N 1
ATOM 1345 C CA . ALA A 1 171 ? 5.942 -11.085 1.658 1.00 89.38 171 ALA A CA 1
ATOM 1346 C C . ALA A 1 171 ? 7.009 -10.005 1.854 1.00 89.38 171 ALA A C 1
ATOM 1348 O O . ALA A 1 171 ? 6.886 -8.903 1.311 1.00 89.38 171 ALA A O 1
ATOM 1349 N N . ILE A 1 172 ? 8.036 -10.334 2.631 1.00 84.50 172 ILE A N 1
ATOM 1350 C CA . ILE A 1 172 ? 9.178 -9.481 2.951 1.00 84.50 172 ILE A CA 1
ATOM 1351 C C . ILE A 1 172 ? 10.372 -9.995 2.155 1.00 84.50 172 ILE A C 1
ATOM 1353 O O . ILE A 1 172 ? 10.786 -11.143 2.321 1.00 84.50 172 ILE A O 1
ATOM 1357 N N . TYR A 1 173 ? 10.922 -9.152 1.288 1.00 80.75 173 TYR A N 1
ATOM 1358 C CA . TYR A 1 173 ? 12.075 -9.506 0.470 1.00 80.75 173 TYR A CA 1
ATOM 1359 C C . TYR A 1 173 ? 13.368 -9.194 1.230 1.00 80.75 173 TYR A C 1
ATOM 1361 O O . TYR A 1 173 ? 13.621 -8.044 1.578 1.00 80.75 173 TYR A O 1
ATOM 1369 N N . LYS A 1 174 ? 14.204 -10.212 1.452 1.00 76.06 174 LYS A N 1
ATOM 1370 C CA . LYS A 1 174 ? 15.469 -10.126 2.210 1.00 76.06 174 LYS A CA 1
ATOM 1371 C C . LYS A 1 174 ? 16.523 -9.265 1.521 1.00 76.06 174 LYS A C 1
ATOM 1373 O O . LYS A 1 174 ? 17.388 -8.688 2.173 1.00 76.06 174 LYS A O 1
ATOM 1378 N N . THR A 1 175 ? 16.466 -9.202 0.195 1.00 65.81 175 THR A N 1
ATOM 1379 C CA . THR A 1 175 ? 17.360 -8.415 -0.650 1.00 65.81 175 THR A CA 1
ATOM 1380 C C . THR A 1 175 ? 16.518 -7.457 -1.489 1.00 65.81 175 THR A C 1
ATOM 1382 O O . THR A 1 175 ? 15.677 -7.856 -2.303 1.00 65.81 175 THR A O 1
ATOM 1385 N N . GLY A 1 176 ? 16.692 -6.156 -1.253 1.00 55.66 176 GLY A N 1
ATOM 1386 C CA . GLY A 1 176 ? 15.957 -5.140 -1.999 1.00 55.66 176 GLY A CA 1
ATOM 1387 C C . GLY A 1 176 ? 15.810 -3.819 -1.267 1.00 55.66 176 GLY A C 1
ATOM 1388 O O . GLY A 1 176 ? 14.688 -3.408 -0.988 1.00 55.66 176 GLY A O 1
ATOM 1389 N N . ASN A 1 177 ? 16.926 -3.122 -1.033 1.00 55.12 177 ASN A N 1
ATOM 1390 C CA . ASN A 1 177 ? 16.852 -1.673 -0.880 1.00 55.12 177 ASN A CA 1
ATOM 1391 C C . ASN A 1 177 ? 16.594 -1.094 -2.267 1.00 55.12 177 ASN A C 1
ATOM 1393 O O . ASN A 1 177 ? 17.506 -0.953 -3.080 1.00 55.12 177 ASN A O 1
ATOM 1397 N N . SER A 1 178 ? 15.329 -0.821 -2.557 1.00 56.81 178 SER A N 1
ATOM 1398 C CA . SER A 1 178 ? 14.949 -0.170 -3.801 1.00 56.81 178 SER A CA 1
ATOM 1399 C C . SER A 1 178 ? 15.545 1.247 -3.811 1.00 56.81 178 SER A C 1
ATOM 1401 O O . SER A 1 178 ? 15.335 1.978 -2.841 1.00 56.81 178 SER A O 1
ATOM 1403 N N . PRO A 1 179 ? 16.281 1.699 -4.844 1.00 57.81 179 PRO A N 1
ATOM 1404 C CA . PRO A 1 179 ? 16.638 3.113 -4.989 1.00 57.81 179 PRO A CA 1
ATOM 1405 C C . PRO A 1 179 ? 15.411 4.040 -5.029 1.00 57.81 179 PRO A C 1
ATOM 1407 O O . PRO A 1 179 ? 15.540 5.226 -4.716 1.00 57.81 179 PRO A O 1
ATOM 1410 N N . PHE A 1 180 ? 14.207 3.511 -5.293 1.00 54.34 180 PHE A N 1
ATOM 1411 C CA . PHE A 1 180 ? 12.945 4.216 -5.039 1.00 54.34 180 PHE A CA 1
ATOM 1412 C C . PHE A 1 180 ? 12.807 4.694 -3.588 1.00 54.34 180 PHE A C 1
ATOM 1414 O O . PHE A 1 180 ? 12.124 5.680 -3.338 1.00 54.34 180 PHE A O 1
ATOM 1421 N N . SER A 1 181 ? 13.495 4.069 -2.628 1.00 52.75 181 SER A N 1
ATOM 1422 C CA . SER A 1 181 ? 13.504 4.482 -1.218 1.00 52.75 181 SER A CA 1
ATOM 1423 C C . SER A 1 181 ? 14.077 5.888 -0.978 1.00 52.75 181 SER A C 1
ATOM 1425 O O . SER A 1 181 ? 13.751 6.538 0.016 1.00 52.75 181 SER A O 1
ATOM 1427 N N . LYS A 1 182 ? 14.885 6.414 -1.915 1.00 56.03 182 LYS A N 1
ATOM 1428 C CA . LYS A 1 182 ? 15.296 7.832 -1.941 1.00 56.03 182 LYS A CA 1
ATOM 1429 C C . LYS A 1 182 ? 14.099 8.764 -2.178 1.00 56.03 182 LYS A C 1
ATOM 1431 O O . LYS A 1 182 ? 14.123 9.926 -1.771 1.00 56.03 182 LYS A O 1
ATOM 1436 N N . TYR A 1 183 ? 13.074 8.258 -2.857 1.00 50.03 183 TYR A N 1
ATOM 1437 C CA . TYR A 1 183 ? 11.868 8.974 -3.263 1.00 50.03 183 TYR A CA 1
ATOM 1438 C C . TYR A 1 183 ? 10.637 8.611 -2.418 1.00 50.03 183 TYR A C 1
ATOM 1440 O O . TYR A 1 183 ? 9.675 9.374 -2.434 1.00 50.03 183 TYR A O 1
ATOM 1448 N N . TYR A 1 184 ? 10.661 7.497 -1.674 1.00 48.22 184 TYR A N 1
ATOM 1449 C CA . TYR A 1 184 ? 9.510 6.962 -0.941 1.00 48.22 184 TYR A CA 1
ATOM 1450 C C . TYR A 1 184 ? 9.924 6.196 0.328 1.00 48.22 184 TYR A C 1
ATOM 1452 O O . TYR A 1 184 ? 10.988 5.600 0.388 1.00 48.22 184 TYR A O 1
ATOM 1460 N N . THR A 1 185 ? 9.076 6.157 1.359 1.00 45.50 185 THR A N 1
ATOM 1461 C CA . THR A 1 185 ? 9.267 5.259 2.523 1.00 45.50 185 THR A CA 1
ATOM 1462 C C . THR A 1 185 ? 8.173 4.194 2.471 1.00 45.50 185 THR A C 1
ATOM 1464 O O . THR A 1 185 ? 7.008 4.580 2.386 1.00 45.50 185 THR A O 1
ATOM 1467 N N . PRO A 1 186 ? 8.473 2.881 2.498 1.00 50.00 186 PRO A N 1
ATOM 1468 C CA . PRO A 1 186 ? 9.589 2.221 3.182 1.00 50.00 186 PRO A CA 1
ATOM 1469 C C . PRO A 1 186 ? 10.783 1.841 2.293 1.00 50.00 186 PRO A C 1
ATOM 1471 O O . PRO A 1 186 ? 10.690 1.834 1.073 1.00 50.00 186 PRO A O 1
ATOM 1474 N N . GLY A 1 187 ? 11.907 1.527 2.951 1.00 47.47 187 GLY A N 1
ATOM 1475 C CA . GLY A 1 187 ? 13.172 1.126 2.321 1.00 47.47 187 GLY A CA 1
ATOM 1476 C C . GLY A 1 187 ? 13.158 -0.248 1.643 1.00 47.47 187 GLY A C 1
ATOM 1477 O O . GLY A 1 187 ? 14.081 -0.552 0.899 1.00 47.47 187 GLY A O 1
ATOM 1478 N N . GLU A 1 188 ? 12.108 -1.042 1.859 1.00 52.50 188 GLU A N 1
ATOM 1479 C CA . GLU A 1 188 ? 11.982 -2.421 1.387 1.00 52.50 188 GLU A CA 1
ATOM 1480 C C . GLU A 1 188 ? 10.695 -2.598 0.570 1.00 52.50 188 GLU A C 1
ATOM 1482 O O . GLU A 1 188 ? 9.623 -2.106 0.943 1.00 52.50 188 GLU A O 1
ATOM 1487 N N . PHE A 1 189 ? 10.797 -3.319 -0.548 1.00 62.03 189 PHE A N 1
ATOM 1488 C CA . PHE A 1 189 ? 9.641 -3.749 -1.333 1.00 62.03 189 PHE A CA 1
ATOM 1489 C C . PHE A 1 189 ? 8.918 -4.887 -0.606 1.00 62.03 189 PHE A C 1
ATOM 1491 O O . PHE A 1 189 ? 9.548 -5.859 -0.191 1.00 62.03 189 PHE A O 1
ATOM 1498 N N . TYR A 1 190 ? 7.597 -4.787 -0.485 1.00 69.75 190 TYR A N 1
ATOM 1499 C CA . TYR A 1 190 ? 6.764 -5.838 0.087 1.00 69.75 190 TYR A CA 1
ATOM 1500 C C . TYR A 1 190 ? 5.475 -5.999 -0.714 1.00 69.75 190 TYR A C 1
ATOM 1502 O O . TYR A 1 190 ? 4.954 -5.045 -1.294 1.00 69.75 190 TYR A O 1
ATOM 1510 N N . LEU A 1 191 ? 4.939 -7.216 -0.709 1.00 80.06 191 LEU A N 1
ATOM 1511 C CA . LEU A 1 191 ? 3.616 -7.527 -1.249 1.00 80.06 191 LEU A CA 1
ATOM 1512 C C . LEU A 1 191 ? 2.739 -7.998 -0.105 1.00 80.06 191 LEU A C 1
ATOM 1514 O O . LEU A 1 191 ? 3.212 -8.723 0.761 1.00 80.06 191 LEU A O 1
ATOM 1518 N N . SER A 1 192 ? 1.472 -7.601 -0.085 1.00 83.69 192 SER A N 1
ATOM 1519 C CA . SER A 1 192 ? 0.564 -8.025 0.978 1.00 83.69 192 SER A CA 1
ATOM 1520 C C . SER A 1 192 ? -0.790 -8.464 0.446 1.00 83.69 192 SER A C 1
ATOM 1522 O O . SER A 1 192 ? -1.276 -7.980 -0.581 1.00 83.69 192 SER A O 1
ATOM 1524 N N . GLU A 1 193 ? -1.389 -9.386 1.186 1.00 86.38 193 GLU A N 1
ATOM 1525 C CA . GLU A 1 193 ? -2.771 -9.813 1.054 1.00 86.38 193 GLU A CA 1
ATOM 1526 C C . GLU A 1 193 ? -3.460 -9.686 2.401 1.00 86.38 193 GLU A C 1
ATOM 1528 O O . GLU A 1 193 ? -2.971 -10.177 3.420 1.00 86.38 193 GLU A O 1
ATOM 1533 N N . ASN A 1 194 ? -4.616 -9.029 2.405 1.00 84.31 194 ASN A N 1
ATOM 1534 C CA . ASN A 1 194 ? -5.365 -8.787 3.623 1.00 84.31 194 ASN A CA 1
ATOM 1535 C C . ASN A 1 194 ? -6.837 -9.167 3.479 1.00 84.31 194 ASN A C 1
ATOM 1537 O O . ASN A 1 194 ? -7.427 -9.120 2.398 1.00 84.31 194 ASN A O 1
ATOM 1541 N N . LYS A 1 195 ? -7.434 -9.525 4.615 1.00 82.56 195 LYS A N 1
ATOM 1542 C CA . LYS A 1 195 ? -8.875 -9.701 4.766 1.00 82.56 195 LYS A CA 1
ATOM 1543 C C . LYS A 1 195 ? -9.372 -8.780 5.869 1.00 82.56 195 LYS A C 1
ATOM 1545 O O . LYS A 1 195 ? -9.054 -9.005 7.033 1.00 82.56 195 LYS A O 1
ATOM 1550 N N . LEU A 1 196 ? -10.159 -7.773 5.493 1.00 75.44 196 LEU A N 1
ATOM 1551 C CA . LEU A 1 196 ? -10.815 -6.849 6.418 1.00 75.44 196 LEU A CA 1
ATOM 1552 C C . LEU A 1 196 ? -12.108 -7.465 6.983 1.00 75.44 196 LEU A C 1
ATOM 1554 O O . LEU A 1 196 ? -12.920 -8.017 6.240 1.00 75.44 196 LEU A O 1
ATOM 1558 N N . PHE A 1 197 ? -12.282 -7.331 8.293 1.00 70.19 197 PHE A N 1
ATOM 1559 C CA . PHE A 1 197 ? -13.461 -7.673 9.084 1.00 70.19 197 PHE A CA 1
ATOM 1560 C C . PHE A 1 197 ? -13.851 -6.426 9.880 1.00 70.19 197 PHE A C 1
ATOM 1562 O O . PHE A 1 197 ? -13.575 -6.315 11.075 1.00 70.19 197 PHE A O 1
ATOM 1569 N N . ASP A 1 198 ? -14.398 -5.421 9.201 1.00 57.03 198 ASP A N 1
ATOM 1570 C CA . ASP A 1 198 ? -14.873 -4.229 9.893 1.00 57.03 198 ASP A CA 1
ATOM 1571 C C . ASP A 1 198 ? -16.330 -4.374 10.358 1.00 57.03 198 ASP A C 1
ATOM 1573 O O . ASP A 1 198 ? -17.125 -5.168 9.849 1.00 57.03 198 ASP A O 1
ATOM 1577 N N . SER A 1 199 ? -16.670 -3.587 11.375 1.00 44.94 199 SER A N 1
ATOM 1578 C CA . SER A 1 199 ? -17.993 -3.545 11.996 1.00 44.94 199 SER A CA 1
ATOM 1579 C C . SER A 1 199 ? -19.065 -2.849 11.146 1.00 44.94 199 SER A C 1
ATOM 1581 O O . SER A 1 199 ? -20.242 -2.884 11.516 1.00 44.94 199 SER A O 1
ATOM 1583 N N . LEU A 1 200 ? -18.685 -2.203 10.037 1.00 43.91 200 LEU A N 1
ATOM 1584 C CA . LEU A 1 200 ? -19.589 -1.461 9.156 1.00 43.91 200 LEU A CA 1
ATOM 1585 C C . LEU A 1 200 ? -20.166 -2.354 8.049 1.00 43.91 200 LEU A C 1
ATOM 1587 O O . LEU A 1 200 ? -21.334 -2.174 7.703 1.00 43.91 200 LEU A O 1
ATOM 1591 N N . PHE A 1 201 ? -19.403 -3.334 7.555 1.00 44.97 201 PHE A N 1
ATOM 1592 C CA . PHE A 1 201 ? -19.802 -4.195 6.437 1.00 44.97 201 PHE A CA 1
ATOM 1593 C C . PHE A 1 201 ? -20.237 -5.612 6.837 1.00 44.97 201 PHE A C 1
ATOM 1595 O O . PHE A 1 201 ? -20.942 -6.250 6.059 1.00 44.97 201 PHE A O 1
ATOM 1602 N N . ASP A 1 202 ? -19.914 -6.097 8.043 1.00 47.28 202 ASP A N 1
ATOM 1603 C CA . ASP A 1 202 ? -20.423 -7.394 8.519 1.00 47.28 202 ASP A CA 1
ATOM 1604 C C . ASP A 1 202 ? -20.730 -7.384 10.028 1.00 47.28 202 ASP A C 1
ATOM 1606 O O . ASP A 1 202 ? -20.038 -7.979 10.858 1.00 47.28 202 ASP A O 1
ATOM 1610 N N . LYS A 1 203 ? -21.829 -6.709 10.402 1.00 43.25 203 LYS A N 1
ATOM 1611 C CA . LYS A 1 203 ? -22.339 -6.632 11.789 1.00 43.25 203 LYS A CA 1
ATOM 1612 C C . LYS A 1 203 ? -22.642 -7.999 12.425 1.00 43.25 203 LYS A C 1
ATOM 1614 O O . LYS A 1 203 ? -22.913 -8.053 13.622 1.00 43.25 203 LYS A O 1
ATOM 1619 N N . THR A 1 204 ? -22.606 -9.088 11.655 1.00 52.34 204 THR A N 1
ATOM 1620 C CA . THR A 1 204 ? -22.948 -10.437 12.123 1.00 52.34 204 THR A CA 1
ATOM 1621 C C . THR A 1 204 ? -21.740 -11.286 12.519 1.00 52.34 204 THR A C 1
ATOM 1623 O O . THR A 1 204 ? -21.926 -12.349 13.110 1.00 52.34 204 THR A O 1
ATOM 1626 N N . LYS A 1 205 ? -20.502 -10.833 12.258 1.00 55.59 205 LYS A N 1
ATOM 1627 C CA . LYS A 1 205 ? -19.294 -11.656 12.454 1.00 55.59 205 LYS A CA 1
ATOM 1628 C C . LYS A 1 205 ? -18.202 -10.921 13.210 1.00 55.59 205 LYS A C 1
ATOM 1630 O O . LYS A 1 205 ? -17.149 -10.571 12.686 1.00 55.59 205 LYS A O 1
ATOM 1635 N N . GLN A 1 206 ? -18.437 -10.757 14.502 1.00 64.50 206 GLN A N 1
ATOM 1636 C CA . GLN A 1 206 ? -17.372 -10.496 15.456 1.00 64.50 206 GLN A CA 1
ATOM 1637 C C . GLN A 1 206 ? -16.440 -11.726 15.527 1.00 64.50 206 GLN A C 1
ATOM 1639 O O . GLN A 1 206 ? -16.679 -12.665 16.286 1.00 64.50 206 GLN A O 1
ATOM 1644 N N . MET A 1 207 ? -15.401 -11.760 14.685 1.00 73.12 207 MET A N 1
ATOM 1645 C CA . MET A 1 207 ? -14.467 -12.887 14.605 1.00 73.12 207 MET A CA 1
ATOM 1646 C C . MET A 1 207 ? -13.430 -12.781 15.727 1.00 73.12 207 MET A C 1
ATOM 1648 O O . MET A 1 207 ? -12.475 -12.004 15.644 1.00 73.12 207 MET A O 1
ATOM 1652 N N . ARG A 1 208 ? -13.643 -13.536 16.808 1.00 84.12 208 ARG A N 1
ATOM 1653 C CA . ARG A 1 208 ? -12.653 -13.667 17.882 1.00 84.12 208 ARG A CA 1
ATOM 1654 C C . ARG A 1 208 ? -11.518 -14.607 17.456 1.00 84.12 208 ARG A C 1
ATOM 1656 O O . ARG A 1 208 ? -11.819 -15.701 16.985 1.00 84.12 208 ARG A O 1
ATOM 1663 N N . PRO A 1 209 ? -10.237 -14.253 17.635 1.00 84.81 209 PRO A N 1
ATOM 1664 C CA . PRO A 1 209 ? -9.144 -15.115 17.184 1.00 84.81 209 PRO A CA 1
ATOM 1665 C C . PRO A 1 209 ? -9.175 -16.522 17.793 1.00 84.81 209 PRO A C 1
ATOM 1667 O O . PRO A 1 209 ? -9.001 -17.504 17.080 1.00 84.81 209 PRO A O 1
ATOM 1670 N N . ASP A 1 210 ? -9.467 -16.616 19.090 1.00 86.12 210 ASP A N 1
ATOM 1671 C CA . ASP A 1 210 ? -9.483 -17.871 19.842 1.00 86.12 210 ASP A CA 1
ATOM 1672 C C . ASP A 1 210 ? -10.612 -18.804 19.384 1.00 86.12 210 ASP A C 1
ATOM 1674 O O . ASP A 1 210 ? -10.386 -19.984 19.114 1.00 86.12 210 ASP A O 1
ATOM 1678 N N . ALA A 1 211 ? -11.817 -18.260 19.204 1.00 86.75 211 ALA A N 1
ATOM 1679 C CA . ALA A 1 211 ? -12.999 -19.026 18.813 1.00 86.75 211 ALA A CA 1
ATOM 1680 C C . ALA A 1 211 ? -13.013 -19.444 17.332 1.00 86.75 211 ALA A C 1
ATOM 1682 O O . ALA A 1 211 ? -13.738 -20.368 16.969 1.00 86.75 211 ALA A O 1
ATOM 1683 N N . TYR A 1 212 ? -12.235 -18.772 16.478 1.00 88.56 212 TYR A N 1
ATOM 1684 C CA . TYR A 1 212 ? -12.229 -18.991 15.027 1.00 88.56 212 TYR A CA 1
ATOM 1685 C C . TYR A 1 212 ? -10.871 -19.459 14.499 1.00 88.56 212 TYR A C 1
ATOM 1687 O O . TYR A 1 212 ? -10.554 -19.261 13.327 1.00 88.56 212 TYR A O 1
ATOM 1695 N N . THR A 1 213 ? -10.067 -20.090 15.360 1.00 90.44 213 THR A N 1
ATOM 1696 C CA . THR A 1 213 ? -8.699 -20.515 15.042 1.00 90.44 213 THR A CA 1
ATOM 1697 C C . THR A 1 213 ? -8.614 -21.279 13.714 1.00 90.44 213 THR A C 1
ATOM 1699 O O . THR A 1 213 ? -7.856 -20.880 12.836 1.00 90.44 213 THR A O 1
ATOM 1702 N N . ALA A 1 214 ? -9.432 -22.323 13.530 1.00 89.69 214 ALA A N 1
ATOM 1703 C CA . ALA A 1 214 ? -9.411 -23.158 12.325 1.00 89.69 214 ALA A CA 1
ATOM 1704 C C . ALA A 1 214 ? -9.861 -22.409 11.058 1.00 89.69 214 ALA A C 1
ATOM 1706 O O . ALA A 1 214 ? -9.318 -22.615 9.976 1.00 89.69 214 ALA A O 1
ATOM 1707 N N . GLN A 1 215 ? -10.850 -21.521 11.180 1.00 89.69 215 GLN A N 1
ATOM 1708 C CA . GLN A 1 215 ? -11.341 -20.711 10.066 1.00 89.69 215 GLN A CA 1
ATOM 1709 C C . GLN A 1 215 ? -10.303 -19.669 9.642 1.00 89.69 215 GLN A C 1
ATOM 1711 O O . GLN A 1 215 ? -10.132 -19.422 8.451 1.00 89.69 215 GLN A O 1
ATOM 1716 N N . ILE A 1 216 ? -9.604 -19.070 10.609 1.00 90.62 216 ILE A N 1
ATOM 1717 C CA . ILE A 1 216 ? -8.551 -18.082 10.365 1.00 90.62 216 ILE A CA 1
ATOM 1718 C C . ILE A 1 216 ? -7.345 -18.751 9.706 1.00 90.62 216 ILE A C 1
ATOM 1720 O O . ILE A 1 216 ? -6.894 -18.272 8.666 1.00 90.62 216 ILE A O 1
ATOM 1724 N N . THR A 1 217 ? -6.846 -19.865 10.255 1.00 92.31 217 THR A N 1
ATOM 1725 C CA . THR A 1 217 ? -5.719 -20.594 9.650 1.00 92.31 217 THR A CA 1
ATOM 1726 C C . THR A 1 217 ? -6.080 -21.133 8.270 1.00 92.31 217 THR A C 1
ATOM 1728 O O . THR A 1 217 ? -5.299 -20.957 7.339 1.00 92.31 217 THR A O 1
ATOM 1731 N N . GLY A 1 218 ? -7.288 -21.681 8.100 1.00 92.19 218 GLY A N 1
ATOM 1732 C CA . GLY A 1 218 ? -7.791 -22.138 6.805 1.00 92.19 218 GLY A CA 1
ATOM 1733 C C . GLY A 1 218 ? -7.900 -21.015 5.771 1.00 92.19 218 GLY A C 1
ATOM 1734 O O . GLY A 1 218 ? -7.494 -21.199 4.628 1.00 92.19 218 GLY A O 1
ATOM 1735 N N . LEU A 1 219 ? -8.382 -19.827 6.153 1.00 91.56 219 LEU A N 1
ATOM 1736 C CA . LEU A 1 219 ? -8.420 -18.659 5.265 1.00 91.56 219 LEU A CA 1
ATOM 1737 C C . LEU A 1 219 ? -7.012 -18.216 4.841 1.00 91.56 219 LEU A C 1
ATOM 1739 O O . LEU A 1 219 ? -6.794 -17.874 3.677 1.00 91.56 219 LEU A O 1
ATOM 1743 N N . ILE A 1 220 ? -6.060 -18.205 5.775 1.00 93.06 220 ILE A N 1
ATOM 1744 C CA . ILE A 1 220 ? -4.671 -17.852 5.470 1.00 93.06 220 ILE A CA 1
ATOM 1745 C C . ILE A 1 220 ? -4.085 -18.849 4.466 1.00 93.06 220 ILE A C 1
ATOM 1747 O O . ILE A 1 220 ? -3.564 -18.425 3.437 1.00 93.06 220 ILE A O 1
ATOM 1751 N N . ASP A 1 221 ? -4.219 -20.146 4.743 1.00 93.75 221 ASP A N 1
ATOM 1752 C CA . ASP A 1 221 ? -3.598 -21.226 3.970 1.00 93.75 221 ASP A CA 1
ATOM 1753 C C . ASP A 1 221 ? -4.215 -21.400 2.578 1.00 93.75 221 ASP A C 1
ATOM 1755 O O . ASP A 1 221 ? -3.513 -21.531 1.583 1.00 93.75 221 ASP A O 1
ATOM 1759 N N . THR A 1 222 ? -5.543 -21.342 2.481 1.00 93.06 222 THR A N 1
ATOM 1760 C CA . THR A 1 222 ? -6.252 -21.650 1.227 1.00 93.06 222 THR A CA 1
ATOM 1761 C C . THR A 1 222 ? -6.507 -20.432 0.349 1.00 93.06 222 THR A C 1
ATOM 1763 O O . THR A 1 222 ? -6.824 -20.585 -0.828 1.00 93.06 222 THR A O 1
ATOM 1766 N N . THR A 1 223 ? -6.412 -19.217 0.900 1.00 91.75 223 THR A N 1
ATOM 1767 C CA . THR A 1 223 ? -6.769 -17.988 0.173 1.00 91.75 223 THR A CA 1
ATOM 1768 C C . THR A 1 223 ? -5.640 -16.968 0.159 1.00 91.75 223 THR A C 1
ATOM 1770 O O . THR A 1 223 ? -5.199 -16.570 -0.918 1.00 91.75 223 THR A O 1
ATOM 1773 N N . LEU A 1 224 ? -5.174 -16.515 1.328 1.00 92.31 224 LEU A N 1
ATOM 1774 C CA . LEU A 1 224 ? -4.246 -15.378 1.389 1.00 92.31 224 LEU A CA 1
ATOM 1775 C C . LEU A 1 224 ? -2.843 -15.752 0.899 1.00 92.31 224 LEU A C 1
ATOM 1777 O O . LEU A 1 224 ? -2.289 -15.036 0.067 1.00 92.31 224 LEU A O 1
ATOM 1781 N N . ILE A 1 225 ? -2.295 -16.879 1.365 1.00 94.00 225 ILE A N 1
ATOM 1782 C CA . ILE A 1 225 ? -0.986 -17.383 0.931 1.00 94.00 225 ILE A CA 1
ATOM 1783 C C . ILE A 1 225 ? -0.976 -17.681 -0.577 1.00 94.00 225 ILE A C 1
ATOM 1785 O O . ILE A 1 225 ? -0.129 -17.107 -1.257 1.00 94.00 225 ILE A O 1
ATOM 1789 N N . PRO A 1 226 ? -1.912 -18.471 -1.147 1.00 94.94 226 PRO A N 1
ATOM 1790 C CA . PRO A 1 226 ? -1.900 -18.777 -2.577 1.00 94.94 226 PRO A CA 1
ATOM 1791 C C . PRO A 1 226 ? -2.014 -17.532 -3.454 1.00 94.94 226 PRO A C 1
ATOM 1793 O O . PRO A 1 226 ? -1.308 -17.407 -4.453 1.00 94.94 226 PRO A O 1
ATOM 1796 N N . LYS A 1 227 ? -2.859 -16.570 -3.064 1.00 93.56 227 LYS A N 1
ATOM 1797 C CA . LYS A 1 227 ? -3.005 -15.314 -3.803 1.00 93.56 227 LYS A CA 1
ATOM 1798 C C . LYS A 1 227 ? -1.727 -14.472 -3.755 1.00 93.56 227 LYS A C 1
ATOM 1800 O O . LYS A 1 227 ? -1.308 -13.939 -4.780 1.00 93.56 227 LYS A O 1
ATOM 1805 N N . LEU A 1 228 ? -1.085 -14.386 -2.589 1.00 93.75 228 LEU A N 1
ATOM 1806 C CA . LEU A 1 228 ? 0.192 -13.692 -2.436 1.00 93.75 228 LEU A CA 1
ATOM 1807 C C . LEU A 1 228 ? 1.308 -14.381 -3.233 1.00 93.75 228 LEU A C 1
ATOM 1809 O O . LEU A 1 228 ? 2.087 -13.699 -3.894 1.00 93.75 228 LEU A O 1
ATOM 1813 N N . THR A 1 229 ? 1.356 -15.714 -3.229 1.00 94.38 229 THR A N 1
ATOM 1814 C CA . THR A 1 229 ? 2.289 -16.497 -4.048 1.00 94.38 229 THR A CA 1
ATOM 1815 C C . THR A 1 229 ? 2.082 -16.233 -5.537 1.00 94.38 229 THR A C 1
ATOM 1817 O O . THR A 1 229 ? 3.048 -15.897 -6.213 1.00 94.38 229 THR A O 1
ATOM 1820 N N . GLY A 1 230 ? 0.840 -16.230 -6.031 1.00 94.38 230 GLY A N 1
ATOM 1821 C CA . GLY A 1 230 ? 0.559 -15.883 -7.429 1.00 94.38 230 GLY A CA 1
ATOM 1822 C C . GLY A 1 230 ? 1.010 -14.463 -7.805 1.00 94.38 230 GLY A C 1
ATOM 1823 O O . GLY A 1 230 ? 1.486 -14.231 -8.915 1.00 94.38 230 GLY A O 1
ATOM 1824 N N . ARG A 1 231 ? 0.936 -13.503 -6.871 1.00 92.81 231 ARG A N 1
ATOM 1825 C CA . ARG A 1 231 ? 1.490 -12.151 -7.074 1.00 92.81 231 ARG A CA 1
ATOM 1826 C C . ARG A 1 231 ? 3.009 -12.145 -7.165 1.00 92.81 231 ARG A C 1
ATOM 1828 O O . ARG A 1 231 ? 3.550 -11.437 -8.007 1.00 92.81 231 ARG A O 1
ATOM 1835 N N . ILE A 1 232 ? 3.682 -12.896 -6.296 1.00 91.88 232 ILE A N 1
ATOM 1836 C CA . ILE A 1 232 ? 5.144 -13.036 -6.301 1.00 91.88 232 ILE A CA 1
ATOM 1837 C C . ILE A 1 232 ? 5.602 -13.656 -7.623 1.00 91.88 232 ILE A C 1
ATOM 1839 O O . ILE A 1 232 ? 6.468 -13.099 -8.292 1.00 91.88 232 ILE A O 1
ATOM 1843 N N . GLU A 1 233 ? 4.976 -14.757 -8.036 1.00 93.19 233 GLU A N 1
ATOM 1844 C CA . GLU A 1 233 ? 5.273 -15.442 -9.298 1.00 93.19 233 GLU A CA 1
ATOM 1845 C C . GLU A 1 233 ? 5.068 -14.520 -10.502 1.00 93.19 233 GLU A C 1
ATOM 1847 O O . GLU A 1 233 ? 5.941 -14.433 -11.364 1.00 93.19 233 GLU A O 1
ATOM 1852 N N . MET A 1 234 ? 3.967 -13.762 -10.530 1.00 94.56 234 MET A N 1
AT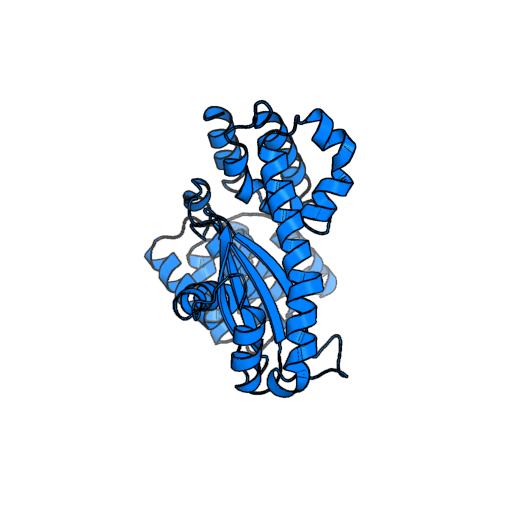OM 1853 C CA . MET A 1 234 ? 3.712 -12.795 -11.596 1.00 94.56 234 MET A CA 1
ATOM 1854 C C . MET A 1 234 ? 4.753 -11.666 -11.615 1.00 94.56 234 MET A C 1
ATOM 1856 O O . MET A 1 234 ? 5.213 -11.276 -12.685 1.00 94.56 234 MET A O 1
ATOM 1860 N N . TRP A 1 235 ? 5.182 -11.167 -10.452 1.00 90.94 235 TRP A N 1
ATOM 1861 C CA . TRP A 1 235 ? 6.264 -10.180 -10.370 1.00 90.94 235 TRP A CA 1
ATOM 1862 C C . TRP A 1 235 ? 7.602 -10.722 -10.881 1.00 90.94 235 TRP A C 1
ATOM 1864 O O . TRP A 1 235 ? 8.312 -10.010 -11.590 1.00 90.94 235 TRP A O 1
ATOM 1874 N N . HIS A 1 236 ? 7.939 -11.973 -10.565 1.00 90.00 236 HIS A N 1
ATOM 1875 C CA . HIS A 1 236 ? 9.129 -12.621 -11.120 1.00 90.00 236 HIS A CA 1
ATOM 1876 C C . HIS A 1 236 ? 9.013 -12.819 -12.635 1.00 90.00 236 HIS A C 1
ATOM 1878 O O . HIS A 1 236 ? 9.975 -12.544 -13.354 1.00 90.00 236 HIS A O 1
ATOM 1884 N N . ALA A 1 237 ? 7.839 -13.222 -13.132 1.00 93.25 237 ALA A N 1
ATOM 1885 C CA . ALA A 1 237 ? 7.584 -13.367 -14.562 1.00 93.25 237 ALA A CA 1
ATOM 1886 C C . ALA A 1 237 ? 7.781 -12.035 -15.302 1.00 93.25 237 ALA A C 1
ATOM 1888 O O . ALA A 1 237 ? 8.497 -11.994 -16.303 1.00 93.25 237 ALA A O 1
ATOM 1889 N N . LEU A 1 238 ? 7.258 -10.926 -14.761 1.00 93.06 238 LEU A N 1
ATOM 1890 C CA . LEU A 1 238 ? 7.479 -9.587 -15.318 1.00 93.06 238 LEU A CA 1
ATOM 1891 C C . LEU A 1 238 ? 8.963 -9.227 -15.457 1.00 93.06 238 LEU A C 1
ATOM 1893 O O . LEU A 1 238 ? 9.315 -8.489 -16.369 1.00 93.06 238 LEU A O 1
ATOM 1897 N N . GLY A 1 239 ? 9.849 -9.758 -14.611 1.00 91.12 239 GLY A N 1
ATOM 1898 C CA . GLY A 1 239 ? 11.293 -9.521 -14.707 1.00 91.12 239 GLY A CA 1
ATOM 1899 C C . GLY A 1 239 ? 11.938 -10.033 -16.003 1.00 91.12 239 GLY A C 1
ATOM 1900 O O . GLY A 1 239 ? 13.032 -9.594 -16.343 1.00 91.12 239 GLY A O 1
ATOM 1901 N N . THR A 1 240 ? 11.269 -10.923 -16.743 1.00 93.31 240 THR A N 1
ATOM 1902 C CA . THR A 1 240 ? 11.777 -11.504 -18.003 1.00 93.31 240 THR A CA 1
ATOM 1903 C C . THR A 1 240 ? 10.768 -11.477 -19.154 1.00 93.31 240 THR A C 1
ATOM 1905 O O . THR A 1 240 ? 11.147 -11.704 -20.300 1.00 93.31 240 THR A O 1
ATOM 1908 N N . MET A 1 241 ? 9.498 -11.175 -18.871 1.00 95.88 241 MET A N 1
ATOM 1909 C CA . MET A 1 241 ? 8.415 -11.135 -19.850 1.00 95.88 241 MET A CA 1
ATOM 1910 C C . MET A 1 241 ? 8.619 -9.999 -20.869 1.00 95.88 241 MET A C 1
ATOM 1912 O O . MET A 1 241 ? 8.686 -8.829 -20.457 1.00 95.88 241 MET A O 1
ATOM 1916 N N . PRO A 1 242 ? 8.652 -10.298 -22.184 1.00 96.88 242 PRO A N 1
ATOM 1917 C CA . PRO A 1 242 ? 8.625 -9.278 -23.226 1.00 96.88 242 PRO A CA 1
ATOM 1918 C C . PRO A 1 242 ? 7.392 -8.385 -23.088 1.00 96.88 242 PRO A C 1
ATOM 1920 O O . PRO A 1 242 ? 6.293 -8.855 -22.790 1.00 96.88 242 PRO A O 1
ATOM 1923 N N . PHE A 1 243 ? 7.538 -7.091 -23.351 1.00 97.38 243 PHE A N 1
ATOM 1924 C CA . PHE A 1 243 ? 6.439 -6.146 -23.159 1.00 97.38 243 PHE A CA 1
ATOM 1925 C C . PHE A 1 243 ? 5.244 -6.432 -24.078 1.00 97.38 243 PHE A C 1
ATOM 1927 O O . PHE A 1 243 ? 4.107 -6.244 -23.667 1.00 97.38 243 PHE A O 1
ATOM 1934 N N . SER A 1 244 ? 5.470 -6.977 -25.277 1.00 97.50 244 SER A N 1
ATOM 1935 C CA . SER A 1 244 ? 4.384 -7.387 -26.181 1.00 97.50 244 SER A CA 1
ATOM 1936 C C . SER A 1 244 ? 3.501 -8.497 -25.595 1.00 97.50 244 SER A C 1
ATOM 1938 O O . SER A 1 244 ? 2.291 -8.537 -25.837 1.00 97.50 244 SER A O 1
ATOM 1940 N N . GLU A 1 245 ? 4.087 -9.400 -24.806 1.00 97.44 245 GLU A N 1
ATOM 1941 C CA . GLU A 1 245 ? 3.346 -10.434 -24.084 1.00 97.44 245 GLU A CA 1
ATOM 1942 C C . GLU A 1 245 ? 2.551 -9.826 -22.923 1.00 97.44 245 GLU A C 1
ATOM 1944 O O . GLU A 1 245 ? 1.380 -10.174 -22.732 1.00 97.44 245 GLU A O 1
ATOM 1949 N N . PHE A 1 246 ? 3.152 -8.872 -22.202 1.00 96.75 246 PHE A N 1
ATOM 1950 C CA . PHE A 1 246 ? 2.458 -8.101 -21.173 1.00 96.75 246 PHE A CA 1
ATOM 1951 C C . PHE A 1 246 ? 1.261 -7.339 -21.744 1.00 96.75 246 PHE A C 1
ATOM 1953 O O . PHE A 1 246 ? 0.169 -7.452 -21.195 1.00 96.75 246 PHE A O 1
ATOM 1960 N N . GLU A 1 247 ? 1.425 -6.618 -22.855 1.00 96.19 247 GLU A N 1
ATOM 1961 C CA . GLU A 1 247 ? 0.343 -5.869 -23.509 1.00 96.19 247 GLU A CA 1
ATOM 1962 C C . GLU A 1 247 ? -0.820 -6.784 -23.900 1.00 96.19 247 GLU A C 1
ATOM 1964 O O . GLU A 1 247 ? -1.981 -6.470 -23.634 1.00 96.19 247 GLU A O 1
ATOM 1969 N N . THR A 1 248 ? -0.509 -7.955 -24.463 1.00 97.31 248 THR A N 1
ATOM 1970 C CA . THR A 1 248 ? -1.518 -8.945 -24.871 1.00 97.31 248 THR A CA 1
ATOM 1971 C C . THR A 1 248 ? -2.329 -9.461 -23.677 1.00 97.31 248 THR A C 1
ATOM 1973 O O . THR A 1 248 ? -3.531 -9.696 -23.796 1.00 97.31 248 THR A O 1
ATOM 1976 N N . ASN A 1 249 ? -1.692 -9.608 -22.511 1.00 96.50 249 ASN A N 1
ATOM 1977 C CA . ASN A 1 249 ? -2.287 -10.211 -21.314 1.00 96.50 249 ASN A CA 1
ATOM 1978 C C . ASN A 1 249 ? -2.531 -9.206 -20.175 1.00 96.50 249 ASN A C 1
ATOM 1980 O O . ASN A 1 249 ? -2.765 -9.606 -19.029 1.00 96.50 249 ASN A O 1
ATOM 1984 N N . GLN A 1 250 ? -2.501 -7.905 -20.475 1.00 94.31 250 GLN A N 1
ATOM 1985 C CA . GLN A 1 250 ? -2.383 -6.839 -19.479 1.00 94.31 250 GLN A CA 1
ATOM 1986 C C . GLN A 1 250 ? -3.471 -6.918 -18.405 1.00 94.31 250 GLN A C 1
ATOM 1988 O O . GLN A 1 250 ? -3.172 -6.864 -17.214 1.00 94.31 250 GLN A O 1
ATOM 1993 N N . ALA A 1 251 ? -4.737 -7.067 -18.804 1.00 93.19 251 ALA A N 1
ATOM 1994 C CA . ALA A 1 251 ? -5.859 -7.108 -17.867 1.00 93.19 251 ALA A CA 1
ATOM 1995 C C . ALA A 1 251 ? -5.720 -8.258 -16.855 1.00 93.19 251 ALA A C 1
ATOM 1997 O O . ALA A 1 251 ? -5.894 -8.055 -15.655 1.00 93.19 251 ALA A O 1
ATOM 1998 N N . THR A 1 252 ? -5.337 -9.447 -17.325 1.00 94.94 252 THR A N 1
ATOM 1999 C CA . THR A 1 252 ? -5.130 -10.630 -16.481 1.00 94.94 252 THR A CA 1
ATOM 2000 C C . THR A 1 252 ? -3.958 -10.428 -15.526 1.00 94.94 252 THR A C 1
ATOM 2002 O O . THR A 1 252 ? -4.083 -10.692 -14.331 1.00 94.94 252 THR A O 1
ATOM 2005 N N . ILE A 1 253 ? -2.840 -9.901 -16.027 1.00 95.38 253 ILE A N 1
ATOM 2006 C CA . ILE A 1 253 ? -1.633 -9.646 -15.232 1.00 95.38 253 ILE A CA 1
ATOM 2007 C C . ILE A 1 253 ? -1.919 -8.620 -14.129 1.00 95.38 253 ILE A C 1
ATOM 2009 O O . ILE A 1 253 ? -1.633 -8.873 -12.957 1.00 95.38 253 ILE A O 1
ATOM 2013 N N . LEU A 1 254 ? -2.545 -7.490 -14.471 1.00 93.81 254 LEU A N 1
ATOM 2014 C CA . LEU A 1 254 ? -2.913 -6.455 -13.499 1.00 93.81 254 LEU A CA 1
ATOM 2015 C C . LEU A 1 254 ? -3.937 -6.969 -12.479 1.00 93.81 254 LEU A C 1
ATOM 2017 O O . LEU A 1 254 ? -3.843 -6.645 -11.293 1.00 93.81 254 LEU A O 1
ATOM 2021 N N . GLN A 1 255 ? -4.872 -7.825 -12.901 1.00 91.81 255 GLN A N 1
ATOM 2022 C CA . GLN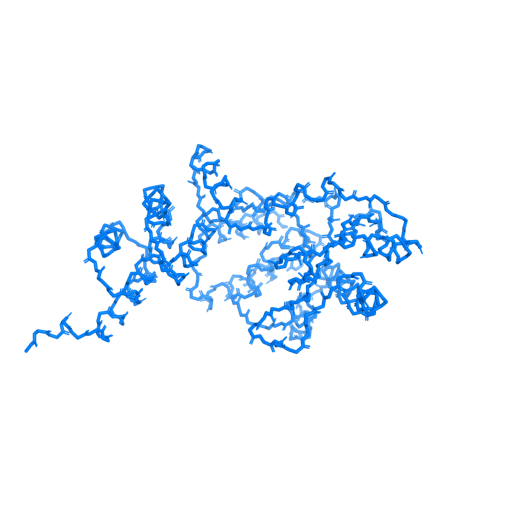 A 1 255 ? -5.827 -8.446 -11.990 1.00 91.81 255 GLN A CA 1
ATOM 2023 C C . GLN A 1 255 ? -5.141 -9.376 -10.982 1.00 91.81 255 GLN A C 1
ATOM 2025 O O . GLN A 1 255 ? -5.493 -9.350 -9.802 1.00 91.81 255 GLN A O 1
ATOM 2030 N N . VAL A 1 256 ? -4.139 -10.155 -11.398 1.00 92.38 256 VAL A N 1
ATOM 2031 C CA . VAL A 1 256 ? -3.341 -10.979 -10.476 1.00 92.38 256 VAL A CA 1
ATOM 2032 C C . VAL A 1 256 ? -2.559 -10.085 -9.510 1.00 92.38 256 VAL A C 1
ATOM 2034 O O . VAL A 1 256 ? -2.690 -10.219 -8.289 1.00 92.38 256 VAL A O 1
ATOM 2037 N N . LEU A 1 257 ? -1.806 -9.122 -10.046 1.00 89.38 257 LEU A N 1
ATOM 2038 C CA . LEU A 1 257 ? -0.900 -8.271 -9.272 1.00 89.38 257 LEU A CA 1
ATOM 2039 C C . LEU A 1 257 ? -1.621 -7.359 -8.280 1.00 89.38 257 LEU A C 1
ATOM 2041 O O . LEU A 1 257 ? -1.176 -7.209 -7.143 1.00 89.38 257 LEU A O 1
ATOM 2045 N N . PHE A 1 258 ? -2.736 -6.756 -8.688 1.00 86.50 258 PHE A N 1
ATOM 2046 C CA . PHE A 1 258 ? -3.356 -5.657 -7.944 1.00 86.50 258 PHE A CA 1
ATOM 2047 C C . PHE A 1 258 ? -4.833 -5.895 -7.631 1.00 86.50 258 PHE A C 1
ATOM 2049 O O . PHE A 1 258 ? -5.384 -5.231 -6.755 1.00 86.50 258 PHE A O 1
ATOM 2056 N N . GLY A 1 259 ? -5.473 -6.878 -8.271 1.00 84.94 259 GLY A N 1
ATOM 2057 C CA . GLY A 1 259 ? -6.915 -7.115 -8.144 1.00 84.94 259 GLY A CA 1
ATOM 2058 C C . GLY A 1 259 ? -7.773 -6.053 -8.833 1.00 84.94 259 GLY A C 1
ATOM 2059 O O . GLY A 1 259 ? -8.966 -5.966 -8.546 1.00 84.94 259 GLY A O 1
ATOM 2060 N N . THR A 1 260 ? -7.157 -5.209 -9.662 1.00 83.25 260 THR A N 1
ATOM 2061 C CA . THR A 1 260 ? -7.781 -4.069 -10.333 1.00 83.25 260 THR A CA 1
ATOM 2062 C C . THR A 1 260 ? -6.885 -3.584 -11.472 1.00 83.25 260 THR A C 1
ATOM 2064 O O . THR A 1 260 ? -5.662 -3.706 -11.401 1.00 83.25 260 THR A O 1
ATOM 2067 N N . ASP A 1 261 ? -7.485 -2.974 -12.487 1.00 85.06 261 ASP A N 1
ATOM 2068 C CA . ASP A 1 261 ? -6.813 -2.290 -13.597 1.00 85.06 261 ASP A CA 1
ATOM 2069 C C . ASP A 1 261 ? -6.832 -0.757 -13.452 1.00 85.06 261 ASP A C 1
ATOM 2071 O O . ASP A 1 261 ? -6.323 -0.038 -14.311 1.00 85.06 261 ASP A O 1
ATOM 2075 N N . ARG A 1 262 ? -7.400 -0.249 -12.350 1.00 82.94 262 ARG A N 1
ATOM 2076 C CA . ARG A 1 262 ? -7.530 1.187 -12.083 1.00 82.94 262 ARG A CA 1
ATOM 2077 C C . ARG A 1 262 ? -6.166 1.863 -12.007 1.00 82.94 262 ARG A C 1
ATOM 2079 O O . ARG A 1 262 ? -5.354 1.541 -11.138 1.00 82.94 262 ARG A O 1
ATOM 2086 N N . ASP A 1 263 ? -5.981 2.882 -12.838 1.00 82.44 263 ASP A N 1
ATOM 2087 C CA . ASP A 1 263 ? -4.706 3.585 -13.007 1.00 82.44 263 ASP A CA 1
ATOM 2088 C C . ASP A 1 263 ? -4.120 4.102 -11.680 1.00 82.44 263 ASP A C 1
ATOM 2090 O O . ASP A 1 263 ? -2.940 3.890 -11.416 1.00 82.44 263 ASP A O 1
ATOM 2094 N N . PHE A 1 264 ? -4.947 4.652 -10.779 1.00 73.62 264 PHE A N 1
ATOM 2095 C CA . PHE A 1 264 ? -4.497 5.163 -9.471 1.00 73.62 264 PHE A CA 1
ATOM 2096 C C . PHE A 1 264 ? -4.000 4.084 -8.493 1.00 73.62 264 PHE A C 1
ATOM 2098 O O . PHE A 1 264 ? -3.438 4.419 -7.452 1.00 73.62 264 PHE A O 1
ATOM 2105 N N . VAL A 1 265 ? -4.216 2.801 -8.797 1.00 77.19 265 VAL A N 1
ATOM 2106 C CA . VAL A 1 265 ? -3.632 1.663 -8.069 1.00 77.19 265 VAL A CA 1
ATOM 2107 C C . VAL A 1 265 ? -2.434 1.109 -8.830 1.00 77.19 265 VAL A C 1
ATOM 2109 O O . VAL A 1 265 ? -1.377 0.894 -8.239 1.00 77.19 265 VAL A O 1
ATOM 2112 N N . VAL A 1 266 ? -2.591 0.910 -10.140 1.00 85.25 266 VAL A N 1
ATOM 2113 C CA . VAL A 1 266 ? -1.568 0.319 -11.009 1.00 85.25 266 VAL A CA 1
ATOM 2114 C C . VAL A 1 266 ? -0.310 1.185 -11.049 1.00 85.25 266 VAL A C 1
ATOM 2116 O O . VAL A 1 266 ? 0.789 0.665 -10.869 1.00 85.25 266 VAL A O 1
ATOM 2119 N N . ALA A 1 267 ? -0.454 2.500 -11.235 1.00 83.88 267 ALA A N 1
ATOM 2120 C CA . ALA A 1 267 ? 0.681 3.398 -11.407 1.00 83.88 267 ALA A CA 1
ATOM 2121 C C . ALA A 1 267 ? 1.598 3.433 -10.165 1.00 83.88 267 ALA A C 1
ATOM 2123 O O . ALA A 1 267 ? 2.791 3.155 -10.321 1.00 83.88 267 ALA A O 1
ATOM 2124 N N . PRO A 1 268 ? 1.100 3.650 -8.925 1.00 75.88 268 PRO A N 1
ATOM 2125 C CA . PRO A 1 268 ? 1.942 3.561 -7.731 1.00 75.88 268 PRO A CA 1
ATOM 2126 C C . PRO A 1 268 ? 2.593 2.193 -7.536 1.00 75.88 268 PRO A C 1
ATOM 2128 O O . PRO A 1 268 ? 3.785 2.124 -7.243 1.00 75.88 268 PRO A O 1
ATOM 2131 N N . MET A 1 269 ? 1.831 1.110 -7.710 1.00 79.94 269 MET A N 1
ATOM 2132 C CA . MET A 1 269 ? 2.309 -0.239 -7.398 1.00 79.94 269 MET A CA 1
ATOM 2133 C C . MET A 1 269 ? 3.339 -0.754 -8.407 1.00 79.94 269 MET A C 1
ATOM 2135 O O . MET A 1 269 ? 4.280 -1.439 -8.021 1.00 79.94 269 MET A O 1
ATOM 2139 N N . LEU A 1 270 ? 3.208 -0.410 -9.691 1.00 86.81 270 LEU A N 1
ATOM 2140 C CA . LEU A 1 270 ? 4.247 -0.732 -10.670 1.00 86.81 270 LEU A CA 1
ATOM 2141 C C . LEU A 1 270 ? 5.487 0.146 -10.500 1.00 86.81 270 LEU A C 1
ATOM 2143 O O . LEU A 1 270 ? 6.600 -0.337 -10.686 1.00 86.81 270 LEU A O 1
ATOM 2147 N N . THR A 1 271 ? 5.315 1.407 -10.088 1.00 84.00 271 THR A N 1
ATOM 2148 C CA . THR A 1 271 ? 6.450 2.298 -9.801 1.00 84.00 271 THR A CA 1
ATOM 2149 C C . THR A 1 271 ? 7.339 1.722 -8.699 1.00 84.00 271 THR A C 1
ATOM 2151 O O . THR A 1 271 ? 8.557 1.740 -8.842 1.00 84.00 271 THR A O 1
ATOM 2154 N N . THR A 1 272 ? 6.760 1.164 -7.628 1.00 75.25 272 THR A N 1
ATOM 2155 C CA . THR A 1 272 ? 7.544 0.596 -6.512 1.00 75.25 272 THR A CA 1
ATOM 2156 C C . THR A 1 272 ? 8.292 -0.684 -6.884 1.00 75.25 272 THR A C 1
ATOM 2158 O O . THR A 1 272 ? 9.279 -1.024 -6.234 1.00 75.25 272 THR A O 1
ATOM 2161 N N . GLY A 1 273 ? 7.833 -1.399 -7.913 1.00 79.62 273 GLY A N 1
ATOM 2162 C CA . GLY A 1 273 ? 8.451 -2.634 -8.389 1.00 79.62 273 GLY A CA 1
ATOM 2163 C C . GLY A 1 273 ? 9.331 -2.467 -9.626 1.00 79.62 273 GLY A C 1
ATOM 2164 O O . GLY A 1 273 ? 9.883 -3.459 -10.091 1.00 79.62 273 GLY A O 1
ATOM 2165 N N . ILE A 1 274 ? 9.508 -1.255 -10.165 1.00 85.75 274 ILE A N 1
ATOM 2166 C CA . ILE A 1 274 ? 10.241 -1.065 -11.429 1.00 85.75 274 ILE A CA 1
ATOM 2167 C C . ILE A 1 274 ? 11.717 -1.487 -11.331 1.00 85.75 274 ILE A C 1
ATOM 2169 O O . ILE A 1 274 ? 12.286 -1.971 -12.307 1.00 85.75 274 ILE A O 1
ATOM 2173 N N . ASP A 1 275 ? 12.325 -1.393 -10.144 1.00 79.31 275 ASP A N 1
ATOM 2174 C CA . ASP A 1 275 ? 13.695 -1.871 -9.908 1.00 79.31 275 ASP A CA 1
ATOM 2175 C C . ASP A 1 275 ? 13.820 -3.392 -10.102 1.00 79.31 275 ASP A C 1
ATOM 2177 O O . ASP A 1 275 ? 14.885 -3.887 -10.467 1.00 79.31 275 ASP A O 1
ATOM 2181 N N . ARG A 1 276 ? 12.730 -4.150 -9.913 1.00 79.62 276 ARG A N 1
ATOM 2182 C CA . ARG A 1 276 ? 12.699 -5.602 -10.166 1.00 79.62 276 ARG A CA 1
ATOM 2183 C C . ARG A 1 276 ? 12.755 -5.930 -11.658 1.00 79.62 276 ARG A C 1
ATOM 2185 O O . ARG A 1 276 ? 13.063 -7.062 -12.011 1.00 79.62 276 ARG A O 1
ATOM 2192 N N . LEU A 1 277 ? 12.511 -4.947 -12.525 1.00 88.00 277 LEU A N 1
ATOM 2193 C CA . LEU A 1 277 ? 12.638 -5.086 -13.974 1.00 88.00 277 LEU A CA 1
ATOM 2194 C C . LEU A 1 277 ? 14.054 -4.773 -14.476 1.00 88.00 277 LEU A C 1
ATOM 2196 O O . LEU A 1 277 ? 14.249 -4.701 -15.681 1.00 88.00 277 LEU A O 1
ATOM 2200 N N . ALA A 1 278 ? 15.048 -4.586 -13.596 1.00 84.44 278 ALA A N 1
ATOM 2201 C CA . ALA A 1 278 ? 16.422 -4.258 -13.996 1.00 84.44 278 ALA A CA 1
ATOM 2202 C C . ALA A 1 278 ? 17.039 -5.260 -14.992 1.00 84.44 278 ALA A C 1
ATOM 2204 O O . ALA A 1 278 ? 17.842 -4.861 -15.824 1.00 84.44 278 ALA A O 1
ATOM 2205 N N . GLY A 1 279 ? 16.655 -6.539 -14.925 1.00 85.19 279 GLY A N 1
ATOM 2206 C CA . GLY A 1 279 ? 17.093 -7.569 -15.873 1.00 85.19 279 GLY A CA 1
ATOM 2207 C C . GLY A 1 279 ? 16.219 -7.714 -17.126 1.00 85.19 279 GLY A C 1
ATOM 2208 O O . GLY A 1 279 ? 16.539 -8.540 -17.978 1.00 85.19 279 GLY A O 1
ATOM 2209 N N . ASN A 1 280 ? 15.121 -6.961 -17.246 1.00 91.69 280 ASN A N 1
ATOM 2210 C CA . ASN A 1 280 ? 14.190 -7.082 -18.366 1.00 91.69 280 ASN A CA 1
ATOM 2211 C C . ASN A 1 280 ? 14.661 -6.224 -19.564 1.00 91.69 280 ASN A C 1
ATOM 2213 O O . ASN A 1 280 ? 14.748 -5.001 -19.418 1.00 91.69 280 ASN A O 1
ATOM 2217 N N . PRO A 1 281 ? 14.877 -6.801 -20.766 1.00 91.12 281 PRO A N 1
ATOM 2218 C CA . PRO A 1 281 ? 15.274 -6.043 -21.963 1.00 91.12 281 PRO A CA 1
ATOM 2219 C C . PRO A 1 281 ? 14.282 -4.944 -22.381 1.00 91.12 281 PRO A C 1
ATOM 2221 O O . PRO A 1 281 ? 14.663 -3.952 -22.998 1.00 91.12 281 PRO A O 1
ATOM 2224 N N . ASP A 1 282 ? 13.007 -5.108 -22.033 1.00 95.25 282 ASP A N 1
ATOM 2225 C CA . ASP A 1 282 ? 11.924 -4.177 -22.328 1.00 95.25 282 ASP A CA 1
ATOM 2226 C C . ASP A 1 282 ? 11.589 -3.244 -21.146 1.00 95.25 282 ASP A C 1
ATOM 2228 O O . ASP A 1 282 ? 10.559 -2.564 -21.175 1.00 95.25 282 ASP A O 1
ATOM 2232 N N . LYS A 1 283 ? 12.443 -3.147 -20.112 1.00 93.69 283 LYS A N 1
ATOM 2233 C CA . LYS A 1 283 ? 12.230 -2.281 -18.931 1.00 93.69 283 LYS A CA 1
ATOM 2234 C C . LYS A 1 283 ? 11.751 -0.872 -19.2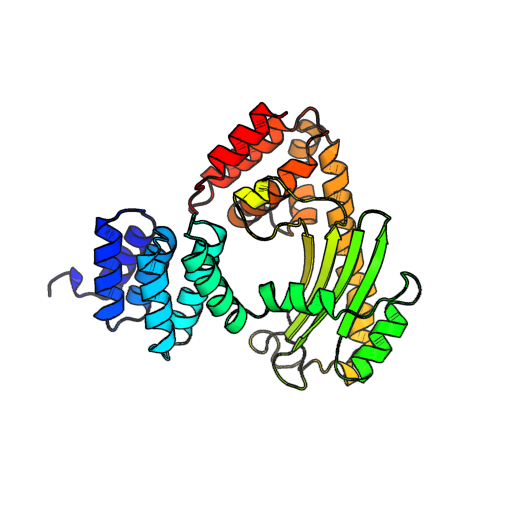97 1.00 93.69 283 LYS A C 1
ATOM 2236 O O . LYS A 1 283 ? 10.816 -0.359 -18.684 1.00 93.69 283 LYS A O 1
ATOM 2241 N N . ASN A 1 284 ? 12.337 -0.260 -20.326 1.00 94.62 284 ASN A N 1
ATOM 2242 C CA . ASN A 1 284 ? 11.954 1.080 -20.776 1.00 94.62 284 ASN A CA 1
ATOM 2243 C C . ASN A 1 284 ? 10.497 1.174 -21.255 1.00 94.62 284 ASN A C 1
ATOM 2245 O O . ASN A 1 284 ? 9.844 2.177 -20.971 1.00 94.62 284 ASN A O 1
ATOM 2249 N N . LYS A 1 285 ? 9.963 0.126 -21.896 1.00 95.88 285 LYS A N 1
ATOM 2250 C CA . LYS A 1 285 ? 8.555 0.069 -22.320 1.00 95.88 285 LYS A CA 1
ATOM 2251 C C . LYS A 1 285 ? 7.614 -0.072 -21.124 1.00 95.88 285 LYS A C 1
ATOM 2253 O O . LYS A 1 285 ? 6.591 0.604 -21.067 1.00 95.88 285 LYS A O 1
ATOM 2258 N N . TYR A 1 286 ? 7.994 -0.868 -20.121 1.00 95.19 286 TYR A N 1
ATOM 2259 C CA . TYR A 1 286 ? 7.263 -0.914 -18.851 1.00 95.19 286 TYR A CA 1
ATOM 2260 C C . TYR A 1 286 ? 7.264 0.445 -18.143 1.00 95.19 286 TYR A C 1
ATOM 2262 O O . TYR A 1 286 ? 6.234 0.858 -17.616 1.00 95.19 286 TYR A O 1
ATOM 2270 N N . ILE A 1 287 ? 8.384 1.176 -18.157 1.00 93.75 287 ILE A N 1
ATOM 2271 C CA . ILE A 1 287 ? 8.431 2.541 -17.615 1.00 93.75 287 ILE A CA 1
ATOM 2272 C C . ILE A 1 287 ? 7.470 3.462 -18.377 1.00 93.75 287 ILE A C 1
ATOM 2274 O O . ILE A 1 287 ? 6.727 4.208 -17.741 1.00 93.75 287 ILE A O 1
ATOM 2278 N N . ASP A 1 288 ? 7.451 3.401 -19.711 1.00 94.12 288 ASP A N 1
ATOM 2279 C CA . ASP A 1 288 ? 6.525 4.192 -20.533 1.00 94.12 288 ASP A CA 1
ATOM 2280 C C . ASP A 1 288 ? 5.060 3.895 -20.211 1.00 94.12 288 ASP A C 1
ATOM 2282 O O . ASP A 1 288 ? 4.268 4.819 -20.010 1.00 94.12 288 ASP A O 1
ATOM 2286 N N . PHE A 1 289 ? 4.719 2.618 -20.044 1.00 94.50 289 PHE A N 1
ATOM 2287 C CA . PHE A 1 289 ? 3.400 2.205 -19.578 1.00 94.50 289 PHE A CA 1
ATOM 2288 C C . PHE A 1 289 ? 3.049 2.817 -18.214 1.00 94.50 289 PHE A C 1
ATOM 2290 O O . PHE A 1 289 ? 1.965 3.372 -18.034 1.00 94.50 289 PHE A O 1
ATOM 2297 N N . VAL A 1 290 ? 3.969 2.765 -17.246 1.00 91.12 290 VAL A N 1
ATOM 2298 C CA . VAL A 1 290 ? 3.749 3.345 -15.913 1.00 91.12 290 VAL A CA 1
ATOM 2299 C C . VAL A 1 290 ? 3.561 4.863 -15.991 1.00 91.12 290 VAL A C 1
ATOM 2301 O O . VAL A 1 290 ? 2.675 5.393 -15.320 1.00 91.12 290 VAL A O 1
ATOM 2304 N N . ILE A 1 291 ? 4.334 5.566 -16.826 1.00 88.69 291 ILE A N 1
ATOM 2305 C CA . ILE A 1 291 ? 4.176 7.012 -17.055 1.00 88.69 291 ILE A CA 1
ATOM 2306 C C . ILE A 1 291 ? 2.786 7.319 -17.620 1.00 88.69 291 ILE A C 1
ATOM 2308 O O . ILE A 1 291 ? 2.099 8.179 -17.071 1.00 88.69 291 ILE A O 1
ATOM 2312 N N . GLN A 1 292 ? 2.338 6.583 -18.641 1.00 90.62 292 GLN A N 1
ATOM 2313 C CA . GLN A 1 292 ? 0.999 6.745 -19.214 1.00 90.62 292 GLN A CA 1
ATOM 2314 C C . GLN A 1 292 ? -0.094 6.547 -18.152 1.00 90.62 292 GLN A C 1
ATOM 2316 O O . GLN A 1 292 ? -1.052 7.317 -18.071 1.00 90.62 292 GLN A O 1
ATOM 2321 N N . LYS A 1 293 ? 0.057 5.538 -17.287 1.00 89.00 293 LYS A N 1
ATOM 2322 C CA . LYS A 1 293 ? -0.876 5.300 -16.179 1.00 89.00 293 LYS A CA 1
ATOM 2323 C C . LYS A 1 293 ? -0.889 6.461 -15.186 1.00 89.00 293 LYS A C 1
ATOM 2325 O O . LYS A 1 293 ? -1.964 6.858 -14.742 1.00 89.00 293 LYS A O 1
ATOM 2330 N N . TRP A 1 294 ? 0.265 7.049 -14.876 1.00 84.00 294 TRP A N 1
ATOM 2331 C CA . TRP A 1 294 ? 0.343 8.254 -14.045 1.00 84.00 294 TRP A CA 1
ATOM 2332 C C . TRP A 1 294 ? -0.332 9.472 -14.674 1.00 84.00 294 TRP A C 1
ATOM 2334 O O . TRP A 1 294 ? -0.939 10.244 -13.942 1.00 84.00 294 TRP A O 1
ATOM 2344 N N . GLU A 1 295 ? -0.276 9.647 -15.993 1.00 82.88 295 GLU A N 1
ATOM 2345 C CA . GLU A 1 295 ? -0.946 10.767 -16.676 1.00 82.88 295 GLU A CA 1
ATOM 2346 C C . GLU A 1 295 ? -2.475 10.703 -16.557 1.00 82.88 295 GLU A C 1
ATOM 2348 O O . GLU A 1 295 ? -3.138 11.736 -16.470 1.00 82.88 295 GLU A O 1
ATOM 2353 N N . ASN A 1 296 ? -3.029 9.493 -16.469 1.00 81.50 296 ASN A N 1
ATOM 2354 C CA . ASN A 1 296 ? -4.457 9.274 -16.242 1.00 81.50 296 ASN A CA 1
ATOM 2355 C C . ASN A 1 296 ? -4.859 9.373 -14.763 1.00 81.50 296 ASN A C 1
ATOM 2357 O O . ASN A 1 296 ? -6.037 9.557 -14.435 1.00 81.50 296 ASN A O 1
ATOM 2361 N N . CYS A 1 297 ? -3.897 9.247 -13.848 1.00 69.25 297 CYS A N 1
ATOM 2362 C CA . CYS A 1 297 ? -4.130 9.501 -12.439 1.00 69.25 297 CYS A CA 1
ATOM 2363 C C . CYS A 1 297 ? -4.250 11.012 -12.258 1.00 69.25 297 CYS A C 1
ATOM 2365 O O . CYS A 1 297 ? -3.270 11.736 -12.371 1.00 69.25 297 CYS A O 1
ATOM 2367 N N . LYS A 1 298 ? -5.423 11.513 -11.863 1.00 60.59 298 LYS A N 1
ATOM 2368 C CA . LYS A 1 298 ? -5.583 12.901 -11.372 1.00 60.59 298 LYS A CA 1
ATOM 2369 C C . LYS A 1 298 ? -4.838 13.157 -10.041 1.00 60.59 298 LYS A C 1
ATOM 2371 O O . LYS A 1 298 ? -5.217 14.030 -9.272 1.00 60.59 298 LYS A O 1
ATOM 2376 N N . VAL A 1 299 ? -3.827 12.344 -9.738 1.00 55.41 299 VAL A N 1
ATOM 2377 C CA . VAL A 1 299 ? -2.985 12.368 -8.549 1.00 55.41 299 VAL A CA 1
ATOM 2378 C C . VAL A 1 299 ? -1.591 12.763 -9.020 1.00 55.41 299 VAL A C 1
ATOM 2380 O O . VAL A 1 299 ? -1.045 12.156 -9.937 1.00 55.41 299 VAL A O 1
ATOM 2383 N N . GLU A 1 300 ? -1.028 13.800 -8.413 1.00 52.88 300 GLU A N 1
ATOM 2384 C CA . GLU A 1 300 ? 0.214 14.413 -8.876 1.00 52.88 300 GLU A CA 1
ATOM 2385 C C . GLU A 1 300 ? 1.428 13.462 -8.818 1.00 52.88 300 GLU A C 1
ATOM 2387 O O . GLU A 1 300 ? 1.661 12.762 -7.832 1.00 52.88 300 GLU A O 1
ATOM 2392 N N . SER A 1 301 ? 2.233 13.476 -9.887 1.00 53.78 301 SER A N 1
ATOM 2393 C CA . SER A 1 301 ? 3.355 12.564 -10.156 1.00 53.78 301 SER A CA 1
ATOM 2394 C C . SER A 1 301 ? 4.723 13.092 -9.674 1.00 53.78 301 SER A C 1
ATOM 2396 O O . SER A 1 301 ? 5.734 12.931 -10.375 1.00 53.78 301 SER A O 1
ATOM 2398 N N . PHE A 1 302 ? 4.787 13.810 -8.547 1.00 53.62 302 PHE A N 1
ATOM 2399 C CA . PHE A 1 302 ? 5.992 14.573 -8.191 1.00 53.62 302 PHE A CA 1
ATOM 2400 C C . PHE A 1 302 ? 7.176 13.660 -7.822 1.00 53.62 302 PHE A C 1
ATOM 2402 O O . PHE A 1 302 ? 7.044 12.721 -7.043 1.00 53.62 302 PHE A O 1
ATOM 2409 N N . LYS A 1 303 ? 8.337 13.909 -8.448 1.00 61.56 303 LYS A N 1
ATOM 2410 C CA . LYS A 1 303 ? 9.558 13.068 -8.482 1.00 61.56 303 LYS A CA 1
ATOM 2411 C C . LYS A 1 303 ? 9.413 11.652 -9.037 1.00 61.56 303 LYS A C 1
ATOM 2413 O O . LYS A 1 303 ? 10.436 11.076 -9.378 1.00 61.56 303 LYS A O 1
ATOM 2418 N N . ILE A 1 304 ? 8.206 11.126 -9.227 1.00 70.81 304 ILE A N 1
ATOM 2419 C CA . ILE A 1 304 ? 7.998 9.855 -9.931 1.00 70.81 304 ILE A CA 1
ATOM 2420 C C . ILE A 1 304 ? 8.506 9.959 -11.365 1.00 70.81 304 ILE A C 1
ATOM 2422 O O . ILE A 1 304 ? 9.243 9.088 -11.799 1.00 70.81 304 ILE A O 1
ATOM 2426 N N . LYS A 1 305 ? 8.209 11.055 -12.076 1.00 73.19 305 LYS A N 1
ATOM 2427 C CA . LYS A 1 305 ? 8.762 11.273 -13.424 1.00 73.19 305 LYS A CA 1
ATOM 2428 C C . LYS A 1 305 ? 10.294 11.339 -13.418 1.00 73.19 305 LYS A C 1
ATOM 2430 O O . LYS A 1 305 ? 10.915 10.764 -14.300 1.00 73.19 305 LYS A O 1
ATOM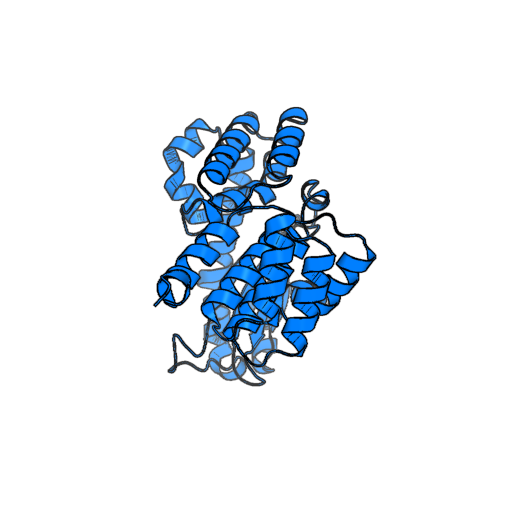 2435 N N . ASN A 1 306 ? 10.900 11.958 -12.399 1.00 74.69 306 ASN A N 1
ATOM 2436 C CA . ASN A 1 306 ? 12.360 12.014 -12.257 1.00 74.69 306 ASN A CA 1
ATOM 2437 C C . ASN A 1 306 ? 12.950 10.637 -11.930 1.00 74.69 306 ASN A C 1
ATOM 2439 O O . ASN A 1 306 ? 13.930 10.244 -12.542 1.00 74.69 306 ASN A O 1
ATOM 2443 N N . TYR A 1 307 ? 12.335 9.889 -11.013 1.00 80.19 307 TYR A N 1
ATOM 2444 C CA . TYR A 1 307 ? 12.730 8.525 -10.677 1.00 80.19 307 TYR A CA 1
ATOM 2445 C C . TYR A 1 307 ? 12.605 7.597 -11.885 1.00 80.19 307 TYR A C 1
ATOM 2447 O O . TYR A 1 307 ? 13.559 6.917 -12.234 1.00 80.19 307 TYR A O 1
ATOM 2455 N N . LEU A 1 308 ? 11.457 7.599 -12.564 1.00 84.12 308 LEU A N 1
ATOM 2456 C CA . LEU A 1 308 ? 11.233 6.801 -13.766 1.00 84.12 308 LEU A CA 1
ATOM 2457 C C . LEU A 1 308 ? 12.211 7.199 -14.884 1.00 84.12 308 LEU A C 1
ATOM 2459 O O . LEU A 1 308 ? 12.726 6.323 -15.570 1.00 84.12 308 LEU A O 1
ATOM 2463 N N . ALA A 1 309 ? 12.545 8.487 -15.021 1.00 83.50 309 ALA A N 1
ATOM 2464 C CA . ALA A 1 309 ? 13.589 8.945 -15.939 1.00 83.50 309 ALA A CA 1
ATOM 2465 C C . ALA A 1 309 ? 14.994 8.452 -15.539 1.00 83.50 309 ALA A C 1
ATOM 2467 O O . ALA A 1 309 ? 15.723 7.958 -16.396 1.00 83.50 309 ALA A O 1
ATOM 2468 N N . GLU A 1 310 ? 15.369 8.515 -14.255 1.00 83.38 310 GLU A N 1
ATOM 2469 C CA . GLU A 1 310 ? 16.622 7.931 -13.742 1.00 83.38 310 GLU A CA 1
ATOM 2470 C C . GLU A 1 310 ? 16.682 6.423 -14.010 1.00 83.38 310 GLU A C 1
ATOM 2472 O O . GLU A 1 310 ? 17.719 5.896 -14.410 1.00 83.38 310 GLU A O 1
ATOM 2477 N N . GLN A 1 311 ? 15.557 5.726 -13.846 1.00 84.81 311 GLN A N 1
ATOM 2478 C CA . GLN A 1 311 ? 15.463 4.297 -14.117 1.00 84.81 311 GLN A CA 1
ATOM 2479 C C . GLN A 1 311 ? 15.658 3.968 -15.592 1.00 84.81 311 GLN A C 1
ATOM 2481 O O . GLN A 1 311 ? 16.309 2.962 -15.870 1.00 84.81 311 GLN A O 1
ATOM 2486 N N . LYS A 1 312 ? 15.174 4.814 -16.515 1.00 84.19 312 LYS A N 1
ATOM 2487 C CA . LYS A 1 312 ? 15.425 4.649 -17.954 1.00 84.19 312 LYS A CA 1
ATOM 2488 C C . LYS A 1 312 ? 16.900 4.780 -18.322 1.00 84.19 312 LYS A C 1
ATOM 2490 O O . LYS A 1 312 ? 17.377 4.041 -19.172 1.00 84.19 312 LYS A O 1
ATOM 2495 N N . ILE A 1 313 ? 17.613 5.714 -17.690 1.00 74.19 313 ILE A N 1
ATOM 2496 C CA . ILE A 1 313 ? 19.044 5.954 -17.951 1.00 74.19 313 ILE A CA 1
ATOM 2497 C C . ILE A 1 313 ? 19.897 4.774 -17.462 1.00 74.19 313 ILE A C 1
ATOM 2499 O O . ILE A 1 313 ? 20.906 4.450 -18.078 1.00 74.19 313 ILE A O 1
ATOM 2503 N N . ASN A 1 314 ? 19.471 4.120 -16.379 1.00 60.91 314 ASN A N 1
ATOM 2504 C CA . ASN A 1 314 ? 20.136 2.958 -15.784 1.00 60.91 314 ASN A CA 1
ATOM 2505 C C . ASN A 1 314 ? 19.591 1.609 -16.311 1.00 60.91 314 ASN A C 1
ATOM 2507 O O . ASN A 1 314 ? 19.653 0.613 -15.586 1.00 60.91 314 ASN A O 1
ATOM 2511 N N . SER A 1 315 ? 18.969 1.591 -17.497 1.00 57.97 315 SER A N 1
ATOM 2512 C CA . SER A 1 315 ? 18.436 0.382 -18.160 1.00 57.97 315 SER A CA 1
ATOM 2513 C C . SER A 1 315 ? 19.382 -0.137 -19.229 1.00 57.97 315 SER A C 1
ATOM 2515 O O . SER A 1 315 ? 19.945 0.713 -19.954 1.00 57.97 315 SER A O 1
#

Radius of gyration: 21.77 Å; chains: 1; bounding box: 48×63×49 Å